Protein AF-A0A7V9HPS5-F1 (afdb_monomer_lite)

pLDDT: mean 79.46, std 16.49, range [26.69, 98.44]

Radius of gyration: 26.38 Å; chains: 1; bounding box: 70×55×68 Å

Structure (mmCIF, N/CA/C/O backbone):
data_AF-A0A7V9HPS5-F1
#
_entry.id   AF-A0A7V9HPS5-F1
#
loop_
_atom_site.group_PDB
_atom_site.id
_atom_site.type_symbol
_atom_site.label_atom_id
_atom_site.label_alt_id
_atom_site.label_comp_id
_atom_site.label_asym_id
_atom_site.label_entity_id
_atom_site.label_seq_id
_atom_site.pdbx_PDB_ins_code
_atom_site.Cartn_x
_atom_site.Cartn_y
_atom_site.Cartn_z
_atom_site.occupancy
_atom_site.B_iso_or_equiv
_atom_site.auth_seq_id
_atom_site.auth_comp_id
_atom_site.auth_asym_id
_atom_site.auth_atom_id
_atom_site.pdbx_PDB_model_num
ATOM 1 N N . GLY A 1 1 ? 29.612 -10.431 -7.885 1.00 33.06 1 GLY A N 1
ATOM 2 C CA . GLY A 1 1 ? 29.019 -10.234 -9.220 1.00 33.06 1 GLY A CA 1
ATOM 3 C C . GLY A 1 1 ? 29.930 -9.356 -10.046 1.00 33.06 1 GLY A C 1
ATOM 4 O O . GLY A 1 1 ? 30.512 -8.432 -9.491 1.00 33.06 1 GLY A O 1
ATOM 5 N N . ILE A 1 2 ? 30.106 -9.676 -11.327 1.00 26.69 2 ILE A N 1
ATOM 6 C CA . ILE A 1 2 ? 30.853 -8.838 -12.274 1.00 26.69 2 ILE A CA 1
ATOM 7 C C . ILE A 1 2 ? 29.942 -7.658 -12.654 1.00 26.69 2 ILE A C 1
ATOM 9 O O . ILE A 1 2 ? 28.850 -7.909 -13.159 1.00 26.69 2 ILE A O 1
ATOM 13 N N . PRO A 1 3 ? 30.341 -6.398 -12.413 1.00 34.75 3 PRO A N 1
ATOM 14 C CA . PRO A 1 3 ? 29.636 -5.244 -12.947 1.00 34.75 3 PRO A CA 1
ATOM 15 C C . PRO A 1 3 ? 29.959 -5.143 -14.442 1.00 34.75 3 PRO A C 1
ATOM 17 O O . PRO A 1 3 ? 31.095 -4.876 -14.830 1.00 34.75 3 PRO A O 1
ATOM 20 N N . GLY A 1 4 ? 28.966 -5.418 -15.280 1.00 32.91 4 GLY A N 1
ATOM 21 C CA . GLY A 1 4 ? 29.040 -5.323 -16.734 1.00 32.91 4 GLY A CA 1
ATOM 22 C C . GLY A 1 4 ? 27.643 -5.109 -17.331 1.00 32.91 4 GLY A C 1
ATOM 23 O O . GLY A 1 4 ? 26.653 -5.339 -16.639 1.00 32.91 4 GLY A O 1
ATOM 24 N N . PRO A 1 5 ? 27.541 -4.683 -18.602 1.00 41.53 5 PRO A N 1
ATOM 25 C CA . PRO A 1 5 ? 26.309 -4.190 -19.236 1.00 41.53 5 PRO A CA 1
ATOM 26 C C . PRO A 1 5 ? 25.151 -5.203 -19.341 1.00 41.53 5 PRO A C 1
ATOM 28 O O . PRO A 1 5 ? 24.065 -4.819 -19.750 1.00 41.53 5 PRO A O 1
ATOM 31 N N . SER A 1 6 ? 25.339 -6.467 -18.940 1.00 48.53 6 SER A N 1
ATOM 32 C CA . SER A 1 6 ? 24.255 -7.455 -18.809 1.00 48.53 6 SER A CA 1
ATOM 33 C C . SER A 1 6 ? 23.519 -7.397 -17.457 1.00 48.53 6 SER A C 1
ATOM 35 O O . SER A 1 6 ? 22.734 -8.293 -17.156 1.00 48.53 6 SER A O 1
ATOM 37 N N . ALA A 1 7 ? 23.826 -6.409 -16.608 1.00 60.56 7 ALA A N 1
ATOM 38 C CA . ALA A 1 7 ? 23.198 -6.196 -15.299 1.00 60.56 7 ALA A CA 1
ATOM 39 C C . ALA A 1 7 ? 22.116 -5.094 -15.310 1.00 60.56 7 ALA A C 1
ATOM 41 O O . ALA A 1 7 ? 21.458 -4.844 -14.301 1.00 60.56 7 ALA A O 1
ATOM 42 N N . GLU A 1 8 ? 21.923 -4.422 -16.444 1.00 77.38 8 GLU A N 1
ATOM 43 C CA . GLU A 1 8 ? 21.005 -3.291 -16.572 1.00 77.38 8 GLU A CA 1
ATOM 44 C C . GLU A 1 8 ? 19.834 -3.674 -17.485 1.00 77.38 8 GLU A C 1
ATOM 46 O O . GLU A 1 8 ? 20.026 -4.315 -18.516 1.00 77.38 8 GLU A O 1
ATOM 51 N N . GLY A 1 9 ? 18.619 -3.282 -17.109 1.00 84.94 9 GLY A N 1
ATOM 52 C CA . GLY A 1 9 ? 17.398 -3.511 -17.879 1.00 84.94 9 GLY A CA 1
ATOM 53 C C . GLY A 1 9 ? 16.732 -2.210 -18.317 1.00 84.94 9 GLY A C 1
ATOM 54 O O . GLY A 1 9 ? 17.235 -1.112 -18.064 1.00 84.94 9 GLY A O 1
ATOM 55 N N . ASN A 1 10 ? 15.576 -2.341 -18.955 1.00 90.12 10 ASN A N 1
ATOM 56 C CA . ASN A 1 10 ? 14.657 -1.250 -19.256 1.00 90.12 10 ASN A CA 1
ATOM 57 C C . ASN A 1 10 ? 13.227 -1.781 -19.421 1.00 90.12 10 ASN A C 1
ATOM 59 O O . ASN A 1 10 ? 12.984 -2.971 -19.217 1.00 90.12 10 ASN A O 1
ATOM 63 N N . ILE A 1 11 ? 12.287 -0.881 -19.709 1.00 92.06 11 ILE A N 1
ATOM 64 C CA . ILE A 1 11 ? 10.905 -1.209 -20.053 1.00 92.06 11 ILE A CA 1
ATOM 65 C C . ILE A 1 11 ? 10.600 -0.587 -21.415 1.00 92.06 11 ILE A C 1
ATOM 67 O O . ILE A 1 11 ? 10.824 0.607 -21.615 1.00 92.06 11 ILE A O 1
ATOM 71 N N . ASP A 1 12 ? 10.081 -1.389 -22.337 1.00 91.62 12 ASP A N 1
ATOM 72 C CA . ASP A 1 12 ? 9.645 -0.915 -23.649 1.00 91.62 12 ASP A CA 1
ATOM 73 C C . ASP A 1 12 ? 8.355 -0.061 -23.557 1.00 91.62 12 ASP A C 1
ATOM 75 O O . ASP A 1 12 ? 7.596 -0.136 -22.581 1.00 91.62 12 ASP A O 1
ATOM 79 N N . ASP A 1 13 ? 8.089 0.798 -24.548 1.00 93.31 13 ASP A N 1
ATOM 80 C CA . ASP A 1 13 ? 6.902 1.671 -24.532 1.00 93.31 13 ASP A CA 1
ATOM 81 C C . ASP A 1 13 ? 5.565 0.901 -24.444 1.00 93.31 13 ASP A C 1
ATOM 83 O O . ASP A 1 13 ? 4.696 1.294 -23.651 1.00 93.31 13 ASP A O 1
ATOM 87 N N . PRO A 1 14 ? 5.353 -0.208 -25.183 1.00 92.44 14 PRO A N 1
ATOM 88 C CA . PRO A 1 14 ? 4.159 -1.035 -25.021 1.00 92.44 14 PRO A CA 1
ATOM 89 C C . PRO A 1 14 ? 3.928 -1.544 -23.586 1.00 92.44 14 PRO A C 1
ATOM 91 O O . PRO A 1 14 ? 2.801 -1.462 -23.085 1.00 92.44 14 PRO A O 1
ATOM 94 N N . GLN A 1 15 ? 4.961 -2.051 -22.913 1.00 92.94 15 GLN A N 1
ATOM 95 C CA . GLN A 1 15 ? 4.921 -2.523 -21.529 1.00 92.94 15 GLN A CA 1
ATOM 96 C C . GLN A 1 15 ? 4.644 -1.373 -20.565 1.00 92.94 15 GLN A C 1
ATOM 98 O O . GLN A 1 15 ? 3.813 -1.520 -19.664 1.00 92.94 15 GLN A O 1
ATOM 103 N N . PHE A 1 16 ? 5.278 -0.216 -20.771 1.00 95.75 16 PHE A N 1
ATOM 104 C CA . PHE A 1 16 ? 5.054 0.972 -19.951 1.00 95.75 16 PHE A CA 1
ATOM 105 C C . PHE A 1 16 ? 3.594 1.438 -20.021 1.00 95.75 16 PHE A C 1
ATOM 107 O O . PHE A 1 16 ? 2.946 1.640 -18.990 1.00 95.75 16 PHE A O 1
ATOM 114 N N . ARG A 1 17 ? 3.026 1.538 -21.231 1.00 96.00 17 ARG A N 1
ATOM 115 C CA . ARG A 1 17 ? 1.613 1.912 -21.425 1.00 96.00 17 ARG A CA 1
ATOM 116 C C . ARG A 1 17 ? 0.656 0.871 -20.864 1.00 96.00 17 ARG A C 1
ATOM 118 O O . ARG A 1 17 ? -0.378 1.224 -20.293 1.00 96.00 17 ARG A O 1
ATOM 125 N N . TRP A 1 18 ? 0.982 -0.409 -21.025 1.00 96.38 18 TRP A N 1
ATOM 126 C CA . TRP A 1 18 ? 0.200 -1.486 -20.430 1.00 96.38 18 TRP A CA 1
ATOM 127 C C . TRP A 1 18 ? 0.182 -1.368 -18.902 1.00 96.38 18 TRP A C 1
ATOM 129 O O . TRP A 1 18 ? -0.898 -1.414 -18.307 1.00 96.38 18 TRP A O 1
ATOM 139 N N . LEU A 1 19 ? 1.344 -1.139 -18.281 1.00 97.31 19 LEU A N 1
ATOM 140 C CA . LEU A 1 19 ? 1.469 -0.943 -16.840 1.00 97.31 19 LEU A CA 1
ATOM 141 C C . LEU A 1 19 ? 0.649 0.264 -16.373 1.00 97.31 19 LEU A C 1
ATOM 143 O O . LEU A 1 19 ? -0.126 0.136 -15.428 1.00 97.31 19 LEU A O 1
ATOM 147 N N . GLU A 1 20 ? 0.746 1.409 -17.053 1.00 98.19 20 GLU A N 1
ATOM 148 C CA . GLU A 1 20 ? -0.078 2.584 -16.744 1.00 98.19 20 GLU A CA 1
ATOM 149 C C . GLU A 1 20 ? -1.582 2.261 -16.805 1.00 98.19 20 GLU A C 1
ATOM 151 O O . GLU A 1 20 ? -2.346 2.649 -15.916 1.00 98.19 20 GLU A O 1
ATOM 156 N N . GLY A 1 21 ? -2.011 1.490 -17.808 1.00 98.12 21 GLY A N 1
ATOM 157 C CA . GLY A 1 21 ? -3.385 1.005 -17.922 1.00 98.12 21 GLY A CA 1
ATOM 158 C C . GLY A 1 21 ? -3.822 0.137 -16.736 1.00 98.12 21 GLY A C 1
ATOM 159 O O . GLY A 1 21 ? -4.918 0.340 -16.205 1.00 98.12 21 GLY A O 1
ATOM 160 N N . GLN A 1 22 ? -2.968 -0.790 -16.286 1.00 98.00 22 GLN A N 1
ATOM 161 C CA . GLN A 1 22 ? -3.237 -1.633 -15.112 1.00 98.00 22 GLN A CA 1
ATOM 162 C C . GLN A 1 22 ? -3.326 -0.809 -13.827 1.00 98.00 22 GLN A C 1
ATOM 164 O O . GLN A 1 22 ? -4.255 -0.993 -13.040 1.00 98.00 22 GLN A O 1
ATOM 169 N N . LEU A 1 23 ? -2.405 0.139 -13.634 1.00 97.12 23 LEU A N 1
ATOM 170 C CA . LEU A 1 23 ? -2.403 1.029 -12.475 1.00 97.12 23 LEU A CA 1
ATOM 171 C C . LEU A 1 23 ? -3.694 1.842 -12.415 1.00 97.12 23 LEU A C 1
ATOM 173 O O . LEU A 1 23 ? -4.375 1.836 -11.393 1.00 97.12 23 LEU A O 1
ATOM 177 N N . LYS A 1 24 ? -4.097 2.448 -13.536 1.00 95.56 24 LYS A N 1
ATOM 178 C CA . LYS A 1 24 ? -5.352 3.200 -13.637 1.00 95.56 24 LYS A CA 1
ATOM 179 C C . LYS A 1 24 ? -6.575 2.345 -13.298 1.00 95.56 24 LYS A C 1
ATOM 181 O O . LYS A 1 24 ? -7.459 2.811 -12.575 1.00 95.56 24 LYS A O 1
ATOM 186 N N . ALA A 1 25 ? -6.636 1.112 -13.803 1.00 92.69 25 ALA A N 1
ATOM 187 C CA . ALA A 1 25 ? -7.730 0.188 -13.514 1.00 92.69 25 ALA A CA 1
ATOM 188 C C . ALA A 1 25 ? -7.777 -0.190 -12.023 1.00 92.69 25 ALA A C 1
ATOM 190 O O . ALA A 1 25 ? -8.834 -0.080 -11.400 1.00 92.69 25 ALA A O 1
ATOM 191 N N . ALA A 1 26 ? -6.632 -0.543 -11.433 1.00 92.56 26 ALA A N 1
ATOM 192 C CA . ALA A 1 26 ? -6.521 -0.878 -10.016 1.00 92.56 26 ALA A CA 1
ATOM 193 C C . ALA A 1 26 ? -6.898 0.310 -9.113 1.00 92.56 26 ALA A C 1
ATOM 195 O O . ALA A 1 26 ? -7.635 0.150 -8.139 1.00 92.56 26 ALA A O 1
ATOM 196 N N . THR A 1 27 ? -6.463 1.527 -9.453 1.00 87.06 27 THR A N 1
ATOM 197 C CA . THR A 1 27 ? -6.845 2.742 -8.717 1.00 87.06 27 THR A CA 1
ATOM 198 C C . THR A 1 27 ? -8.351 2.978 -8.780 1.00 87.06 27 THR A C 1
ATOM 200 O O . THR A 1 27 ? -8.967 3.237 -7.746 1.00 87.06 27 THR A O 1
ATOM 203 N N . ALA A 1 28 ? -8.965 2.841 -9.960 1.00 82.19 28 ALA A N 1
ATOM 204 C CA . ALA A 1 28 ? -10.413 2.981 -10.124 1.00 82.19 28 ALA A CA 1
ATOM 205 C C . ALA A 1 28 ? -11.200 1.914 -9.341 1.00 82.19 28 ALA A C 1
ATOM 207 O O . ALA A 1 28 ? -12.278 2.200 -8.820 1.00 82.19 28 ALA A O 1
ATOM 208 N N . ALA A 1 29 ? -10.647 0.706 -9.213 1.00 81.50 29 ALA A N 1
ATOM 209 C CA . ALA A 1 29 ? -11.217 -0.379 -8.419 1.00 81.50 29 ALA A CA 1
ATOM 210 C C . ALA A 1 29 ? -10.976 -0.233 -6.901 1.00 81.50 29 ALA A C 1
ATOM 212 O O . ALA A 1 29 ? -11.543 -0.990 -6.111 1.00 81.50 29 ALA A O 1
ATOM 213 N N . GLY A 1 30 ? -10.167 0.742 -6.464 1.00 82.06 30 GLY A N 1
ATOM 214 C CA . GLY A 1 30 ? -9.779 0.887 -5.059 1.00 82.06 30 GLY A CA 1
ATOM 215 C C . GLY A 1 30 ? -8.900 -0.269 -4.573 1.00 82.06 30 GLY A C 1
ATOM 216 O O . GLY A 1 30 ? -9.014 -0.697 -3.421 1.00 82.06 30 GLY A O 1
ATOM 217 N N . GLU A 1 31 ? -8.052 -0.793 -5.454 1.00 87.56 31 GLU A N 1
ATOM 218 C CA . GLU A 1 31 ? -7.144 -1.901 -5.184 1.00 87.56 31 GLU A CA 1
ATOM 219 C C . GLU A 1 31 ? -5.747 -1.420 -4.809 1.00 87.56 31 GLU A C 1
ATOM 221 O O . GLU A 1 31 ? -5.268 -0.367 -5.232 1.00 87.56 31 GLU A O 1
ATOM 226 N N . ARG A 1 32 ? -5.084 -2.238 -3.999 1.00 89.19 32 ARG A N 1
ATOM 227 C CA . ARG A 1 32 ? -3.708 -2.046 -3.556 1.00 89.19 32 ARG A CA 1
ATOM 228 C C . ARG A 1 32 ? -2.777 -2.754 -4.521 1.00 89.19 32 ARG A C 1
ATOM 230 O O . ARG A 1 32 ? -2.999 -3.927 -4.804 1.00 89.19 32 ARG A O 1
ATOM 237 N N . VAL A 1 33 ? -1.735 -2.070 -4.974 1.00 93.56 33 VAL A N 1
ATOM 238 C CA . VAL A 1 33 ? -0.828 -2.607 -5.990 1.00 93.56 33 VAL A CA 1
ATOM 239 C C . VAL A 1 33 ? 0.527 -2.934 -5.376 1.00 93.56 33 VAL A C 1
ATOM 241 O O . VAL A 1 33 ? 1.129 -2.115 -4.677 1.00 93.56 33 VAL A O 1
ATOM 244 N N . ILE A 1 34 ? 1.000 -4.145 -5.668 1.00 92.81 34 ILE A N 1
ATOM 245 C CA . ILE A 1 34 ? 2.376 -4.587 -5.449 1.00 92.81 34 ILE A CA 1
ATOM 246 C C . ILE A 1 34 ? 2.921 -5.037 -6.801 1.00 92.81 34 ILE A C 1
ATOM 248 O O . ILE A 1 34 ? 2.304 -5.871 -7.464 1.00 92.81 34 ILE A O 1
ATOM 252 N N . LEU A 1 35 ? 4.060 -4.479 -7.203 1.00 94.94 35 LEU A N 1
ATOM 253 C CA . LEU A 1 35 ? 4.746 -4.855 -8.435 1.00 94.94 35 LEU A CA 1
ATOM 254 C C . LEU A 1 35 ? 5.795 -5.927 -8.143 1.00 94.94 35 LEU A C 1
ATOM 256 O O . LEU A 1 35 ? 6.427 -5.902 -7.088 1.00 94.94 35 LEU A O 1
ATOM 260 N N . PHE A 1 36 ? 5.998 -6.833 -9.096 1.00 93.12 36 PHE A N 1
ATOM 261 C CA . PHE A 1 36 ? 7.058 -7.836 -9.064 1.00 93.12 36 PHE A CA 1
ATOM 262 C C . PHE A 1 36 ? 7.865 -7.767 -10.357 1.00 93.12 36 PHE A C 1
ATOM 264 O O . PHE A 1 36 ? 7.287 -7.689 -11.440 1.00 93.12 36 PHE A O 1
ATOM 271 N N . SER A 1 37 ? 9.188 -7.826 -10.251 1.00 92.44 37 SER A N 1
ATOM 272 C CA . SER A 1 37 ? 10.085 -7.884 -11.408 1.00 92.44 37 SER A CA 1
ATOM 273 C C . SER A 1 37 ? 11.391 -8.601 -11.068 1.00 92.44 37 SER A C 1
ATOM 275 O O . SER A 1 37 ? 11.713 -8.837 -9.903 1.00 92.44 37 SER A O 1
ATOM 277 N N . HIS A 1 38 ? 12.179 -8.918 -12.097 1.00 90.56 38 HIS A N 1
ATOM 278 C CA . HIS A 1 38 ? 13.561 -9.341 -11.892 1.00 90.56 38 HIS A CA 1
ATOM 279 C C . HIS A 1 38 ? 14.449 -8.145 -11.511 1.00 90.56 38 HIS A C 1
ATOM 281 O O . HIS A 1 38 ? 15.021 -8.134 -10.425 1.00 90.56 38 HIS A O 1
ATOM 287 N N . HIS A 1 39 ? 14.508 -7.119 -12.367 1.00 90.75 39 HIS A N 1
ATOM 288 C CA . HIS A 1 39 ? 15.295 -5.901 -12.149 1.00 90.75 39 HIS A CA 1
ATOM 289 C C . HIS A 1 39 ? 14.590 -4.916 -11.219 1.00 90.75 39 HIS A C 1
ATOM 291 O O . HIS A 1 39 ? 13.401 -4.641 -11.382 1.00 90.75 39 HIS A O 1
ATOM 297 N N . ALA A 1 40 ? 15.334 -4.325 -10.288 1.00 89.75 40 ALA A N 1
ATOM 298 C CA . ALA A 1 40 ? 14.855 -3.199 -9.494 1.00 89.75 40 ALA A CA 1
ATOM 299 C C . ALA A 1 40 ? 14.923 -1.894 -10.303 1.00 89.75 40 ALA A C 1
ATOM 301 O O . ALA A 1 40 ? 15.721 -1.787 -11.235 1.00 89.75 40 ALA A O 1
ATOM 302 N N . ILE A 1 41 ? 14.159 -0.872 -9.897 1.00 90.69 41 ILE A N 1
ATOM 303 C CA . ILE A 1 41 ? 14.152 0.455 -10.545 1.00 90.69 41 ILE A CA 1
ATOM 304 C C . ILE A 1 41 ? 15.570 1.003 -10.748 1.00 90.69 41 ILE A C 1
ATOM 306 O O . ILE A 1 41 ? 15.867 1.554 -11.802 1.00 90.69 41 ILE A O 1
ATOM 310 N N . GLN A 1 42 ? 16.457 0.844 -9.760 1.00 87.62 42 GLN A N 1
ATOM 311 C CA . GLN A 1 42 ? 17.826 1.367 -9.825 1.00 87.62 42 GLN A CA 1
ATOM 312 C C . GLN A 1 42 ? 18.686 0.696 -10.906 1.00 87.62 42 GLN A C 1
ATOM 314 O O . GLN A 1 42 ? 19.676 1.287 -11.312 1.00 87.62 42 GLN A O 1
ATOM 319 N N . SER A 1 43 ? 18.323 -0.516 -11.338 1.00 88.31 43 SER A N 1
ATOM 320 C CA . SER A 1 43 ? 19.004 -1.260 -12.412 1.00 88.31 43 SER A CA 1
ATOM 321 C C . SER A 1 43 ? 18.325 -1.101 -13.775 1.00 88.31 43 SER A C 1
ATOM 323 O O . SER A 1 43 ? 18.688 -1.776 -14.729 1.00 88.31 43 SER A O 1
ATOM 325 N N . LEU A 1 44 ? 17.289 -0.262 -13.883 1.00 91.50 44 LEU A N 1
ATOM 326 C CA . LEU A 1 44 ? 16.638 0.025 -15.161 1.00 91.50 44 LEU A CA 1
ATOM 327 C C . LEU A 1 44 ? 17.313 1.230 -15.826 1.00 91.50 44 LEU A C 1
ATOM 329 O O . LEU A 1 44 ? 16.729 2.314 -15.878 1.00 91.50 44 LEU A O 1
ATOM 333 N N . THR A 1 45 ? 18.569 1.072 -16.248 1.00 91.38 45 THR A N 1
ATOM 334 C CA . THR A 1 45 ? 19.378 2.175 -16.800 1.00 91.38 45 THR A CA 1
ATOM 335 C C . THR A 1 45 ? 19.794 1.988 -18.258 1.00 91.38 45 THR A C 1
ATOM 337 O O . THR A 1 45 ? 20.402 2.896 -18.821 1.00 91.38 45 THR A O 1
ATOM 340 N N . SER A 1 46 ? 19.451 0.861 -18.894 1.00 89.56 46 SER A N 1
ATOM 341 C CA . SER A 1 46 ? 19.846 0.574 -20.279 1.00 89.56 46 SER A CA 1
ATOM 342 C C . SER A 1 46 ? 18.992 1.367 -21.280 1.00 89.56 46 SER A C 1
ATOM 344 O O . SER A 1 46 ? 17.815 1.059 -21.438 1.00 89.56 46 SER A O 1
ATOM 346 N N . PRO A 1 47 ? 19.533 2.349 -22.026 1.00 87.81 47 PRO A N 1
ATOM 347 C CA . PRO A 1 47 ? 18.749 3.125 -22.991 1.00 87.81 47 PRO A CA 1
ATOM 348 C C . PRO A 1 47 ? 18.633 2.430 -24.358 1.00 87.81 47 PRO A C 1
ATOM 350 O O . PRO A 1 47 ? 18.214 3.053 -25.331 1.00 87.81 47 PRO A O 1
ATOM 353 N N . VAL A 1 48 ? 19.089 1.179 -24.461 1.00 85.00 48 VAL A N 1
ATOM 354 C CA . VAL A 1 48 ? 19.177 0.449 -25.725 1.00 85.00 48 VAL A CA 1
ATOM 355 C C . VAL A 1 48 ? 17.882 -0.332 -25.925 1.00 85.00 48 VAL A C 1
ATOM 357 O O . VAL A 1 48 ? 17.599 -1.216 -25.111 1.00 85.00 48 VAL A O 1
ATOM 360 N N . PRO A 1 49 ? 17.088 -0.020 -26.960 1.00 84.62 49 PRO A N 1
ATOM 361 C CA . PRO A 1 49 ? 15.942 -0.844 -27.286 1.00 84.62 49 PRO A CA 1
ATOM 362 C C . PRO A 1 49 ? 16.400 -2.178 -27.886 1.00 84.62 49 PRO A C 1
ATOM 364 O O . PRO A 1 49 ? 17.503 -2.284 -28.434 1.00 84.62 49 PRO A O 1
ATOM 367 N N . ASP A 1 50 ? 15.552 -3.191 -27.794 1.00 75.81 50 ASP A N 1
ATOM 368 C CA . ASP A 1 50 ? 15.817 -4.515 -28.350 1.00 75.81 50 ASP A CA 1
ATOM 369 C C . ASP A 1 50 ? 15.956 -4.513 -29.876 1.00 75.81 50 ASP A C 1
ATOM 371 O O . ASP A 1 50 ? 16.742 -5.306 -30.379 1.00 75.81 50 ASP A O 1
ATOM 375 N N . GLU A 1 51 ? 15.371 -3.561 -30.615 1.00 79.94 51 GLU A N 1
ATOM 376 C CA . GLU A 1 51 ? 15.572 -3.475 -32.076 1.00 79.94 51 GLU A CA 1
ATOM 377 C C . GLU A 1 51 ? 17.025 -3.181 -32.494 1.00 79.94 51 GLU A C 1
ATOM 379 O O . GLU A 1 51 ? 17.385 -3.301 -33.668 1.00 79.94 51 GLU A O 1
ATOM 384 N N . ALA A 1 52 ? 17.889 -2.777 -31.556 1.00 77.88 52 ALA A N 1
ATOM 385 C CA . ALA A 1 52 ? 19.329 -2.682 -31.794 1.00 77.88 52 ALA A CA 1
ATOM 386 C C . ALA A 1 52 ? 20.020 -4.063 -31.831 1.00 77.88 52 ALA A C 1
ATOM 388 O O . ALA A 1 52 ? 21.208 -4.150 -32.165 1.00 77.88 52 ALA A O 1
ATOM 389 N N . ALA A 1 53 ? 19.310 -5.135 -31.473 1.00 74.88 53 ALA A N 1
ATOM 390 C CA . ALA A 1 53 ? 19.808 -6.496 -31.504 1.00 74.88 53 ALA A CA 1
ATOM 391 C C . ALA A 1 53 ? 19.991 -7.019 -32.943 1.00 74.88 53 ALA A C 1
ATOM 393 O O . ALA A 1 53 ? 19.252 -6.651 -33.858 1.00 74.88 53 ALA A O 1
ATOM 394 N N . PRO A 1 54 ? 20.961 -7.923 -33.178 1.00 70.50 54 PRO A N 1
ATOM 395 C CA . PRO A 1 54 ? 21.117 -8.567 -34.478 1.00 70.50 54 PRO A CA 1
ATOM 396 C C . PRO A 1 54 ? 19.882 -9.406 -34.865 1.00 70.50 54 PRO A C 1
ATOM 398 O O . PRO A 1 54 ? 19.244 -9.974 -33.978 1.00 70.50 54 PRO A O 1
ATOM 401 N N . PRO A 1 55 ? 19.591 -9.590 -36.169 1.00 69.06 55 PRO A N 1
ATOM 402 C CA . PRO A 1 55 ? 18.463 -10.403 -36.631 1.00 69.06 55 PRO A CA 1
ATOM 403 C C . PRO A 1 55 ? 18.488 -11.844 -36.102 1.00 69.06 55 PRO A C 1
ATOM 405 O O . PRO A 1 55 ? 19.552 -12.464 -36.016 1.00 69.06 55 PRO A O 1
ATOM 408 N N . CYS A 1 56 ? 17.308 -12.420 -35.855 1.00 73.44 56 CYS A N 1
ATOM 409 C CA . CYS A 1 56 ? 17.117 -13.793 -35.357 1.00 73.44 56 CYS A CA 1
ATOM 410 C C . CYS A 1 56 ? 17.475 -14.925 -36.339 1.00 73.44 56 CYS A C 1
ATOM 412 O O . CYS A 1 56 ? 16.925 -16.020 -36.257 1.00 73.44 56 CYS A O 1
ATOM 414 N N . THR A 1 57 ? 18.363 -14.689 -37.303 1.00 69.00 57 THR A N 1
ATOM 415 C CA . THR A 1 57 ? 18.531 -15.569 -38.471 1.00 69.00 57 THR A CA 1
ATOM 416 C C . THR A 1 57 ? 19.957 -16.066 -38.695 1.00 69.00 57 THR A C 1
ATOM 418 O O . THR A 1 57 ? 20.218 -16.688 -39.722 1.00 69.00 57 THR A O 1
ATOM 421 N N . VAL A 1 58 ? 20.891 -15.797 -37.780 1.00 65.88 58 VAL A N 1
ATOM 422 C CA . VAL A 1 58 ? 22.279 -16.278 -37.878 1.00 65.88 58 VAL A CA 1
ATOM 423 C C . VAL A 1 58 ? 22.645 -17.141 -36.671 1.00 65.88 58 VAL A C 1
ATOM 425 O O . VAL A 1 58 ? 22.395 -16.702 -35.544 1.00 65.88 58 VAL A O 1
ATOM 428 N N . PRO A 1 59 ? 23.261 -18.324 -36.891 1.00 68.31 59 PRO A N 1
ATOM 429 C CA . PRO A 1 59 ? 23.921 -19.060 -35.829 1.00 68.31 59 PRO A CA 1
ATOM 430 C C . PRO A 1 59 ? 24.962 -18.168 -35.165 1.00 68.31 59 PRO A C 1
ATOM 432 O O . PRO A 1 59 ? 25.740 -17.501 -35.856 1.00 68.31 59 PRO A O 1
ATOM 435 N N . ASP A 1 60 ? 24.952 -18.109 -33.840 1.00 68.19 60 ASP A N 1
ATOM 436 C CA . ASP A 1 60 ? 25.882 -17.242 -33.133 1.00 68.19 60 ASP A CA 1
ATOM 437 C C . ASP A 1 60 ? 27.295 -17.855 -33.084 1.00 68.19 60 ASP A C 1
ATOM 439 O O . ASP A 1 60 ? 27.519 -19.025 -33.407 1.00 68.19 60 ASP A O 1
ATOM 443 N N . ALA A 1 61 ? 28.287 -17.058 -32.676 1.00 70.25 61 ALA A N 1
ATOM 444 C CA . ALA A 1 61 ? 29.672 -17.524 -32.554 1.00 70.25 61 ALA A CA 1
ATOM 445 C C . ALA A 1 61 ? 29.854 -18.650 -31.509 1.00 70.25 61 ALA A C 1
ATOM 447 O O . ALA A 1 61 ? 30.925 -19.256 -31.451 1.00 70.25 61 ALA A O 1
ATOM 448 N N . HIS A 1 62 ? 28.825 -18.932 -30.703 1.00 70.25 62 HIS A N 1
ATOM 449 C CA . HIS A 1 62 ? 28.791 -19.977 -29.683 1.00 70.25 62 HIS A CA 1
ATOM 450 C C . HIS A 1 62 ? 28.065 -21.247 -30.162 1.00 70.25 62 HIS A C 1
ATOM 452 O O . HIS A 1 62 ? 27.954 -22.207 -29.399 1.00 70.25 62 HIS A O 1
ATOM 458 N N . GLY A 1 63 ? 27.632 -21.296 -31.429 1.00 66.38 63 GLY A N 1
ATOM 459 C CA . GLY A 1 63 ? 27.021 -22.474 -32.043 1.00 66.38 63 GLY A CA 1
ATOM 460 C C . GLY A 1 63 ? 25.547 -22.671 -31.693 1.00 66.38 63 GLY A C 1
ATOM 461 O O . GLY A 1 63 ? 25.038 -23.781 -31.842 1.00 66.38 63 GLY A O 1
ATOM 462 N N . HIS A 1 64 ? 24.855 -21.632 -31.222 1.00 70.06 64 HIS A N 1
ATOM 463 C CA . HIS A 1 64 ? 23.402 -21.653 -31.090 1.00 70.06 64 HIS A CA 1
ATOM 464 C C . HIS A 1 64 ? 22.752 -21.448 -32.463 1.00 70.06 64 HIS A C 1
ATOM 466 O O . HIS A 1 64 ? 23.117 -20.515 -33.172 1.00 70.06 64 HIS A O 1
ATOM 472 N N . ASP A 1 65 ? 21.774 -22.287 -32.825 1.00 65.81 65 ASP A N 1
ATOM 473 C CA . ASP A 1 65 ? 21.084 -22.247 -34.132 1.00 65.81 65 ASP A CA 1
ATOM 474 C C . ASP A 1 65 ? 20.347 -20.919 -34.399 1.00 65.81 65 ASP A C 1
ATOM 476 O O . ASP A 1 65 ? 20.143 -20.531 -35.549 1.00 65.81 65 ASP A O 1
ATOM 480 N N . VAL A 1 66 ? 19.962 -20.214 -33.333 1.00 70.00 66 VAL A N 1
ATOM 481 C CA . VAL A 1 66 ? 19.362 -18.876 -33.355 1.00 70.00 66 VAL A CA 1
ATOM 482 C C . VAL A 1 66 ? 20.088 -18.034 -32.317 1.00 70.00 66 VAL A C 1
ATOM 484 O O . VAL A 1 66 ? 20.277 -18.499 -31.193 1.00 70.00 66 VAL A O 1
ATOM 487 N N . ASN A 1 67 ? 20.472 -16.806 -32.677 1.00 69.25 67 ASN A N 1
ATOM 488 C CA . ASN A 1 67 ? 21.058 -15.850 -31.740 1.00 69.25 67 ASN A CA 1
ATOM 489 C C . ASN A 1 67 ? 20.098 -15.620 -30.550 1.00 69.25 67 ASN A C 1
ATOM 491 O O . ASN A 1 67 ? 19.053 -15.003 -30.742 1.00 69.25 67 ASN A O 1
ATOM 495 N N . PRO A 1 68 ? 20.426 -16.071 -29.326 1.00 63.00 68 PRO A N 1
ATOM 496 C CA . PRO A 1 68 ? 19.510 -15.998 -28.187 1.00 63.00 68 PRO A CA 1
ATOM 497 C C . PRO A 1 68 ? 19.259 -14.566 -27.682 1.00 63.00 68 PRO A C 1
ATOM 499 O O . PRO A 1 68 ? 18.389 -14.374 -26.839 1.00 63.00 68 PRO A O 1
ATOM 502 N N . GLY A 1 69 ? 20.002 -13.571 -28.181 1.00 67.38 69 GLY A N 1
ATOM 503 C CA . GLY A 1 69 ? 19.798 -12.149 -27.887 1.00 67.38 69 GLY A CA 1
ATOM 504 C C . GLY A 1 69 ? 19.234 -11.340 -29.054 1.00 67.38 69 GLY A C 1
ATOM 505 O O . GLY A 1 69 ? 19.444 -10.135 -29.078 1.00 67.38 69 GLY A O 1
ATOM 506 N N . CYS A 1 70 ? 18.626 -11.984 -30.052 1.00 74.88 70 CYS A N 1
ATOM 507 C CA . CYS A 1 70 ? 17.980 -11.307 -31.174 1.00 74.88 70 CYS A CA 1
ATOM 508 C C . CYS A 1 70 ? 16.570 -10.809 -30.818 1.00 74.88 70 CYS A C 1
ATOM 510 O O . CYS A 1 70 ? 15.910 -11.374 -29.946 1.00 74.88 70 CYS A O 1
ATOM 512 N N . ASP A 1 71 ? 16.094 -9.798 -31.539 1.00 75.50 71 ASP A N 1
ATOM 513 C CA . ASP A 1 71 ? 14.731 -9.291 -31.394 1.00 75.50 71 ASP A CA 1
ATOM 514 C C . ASP A 1 71 ? 13.747 -10.052 -32.301 1.00 75.50 71 ASP A C 1
ATOM 516 O O . ASP A 1 71 ? 13.879 -10.074 -33.530 1.00 75.50 71 ASP A O 1
ATOM 520 N N . ILE A 1 72 ? 12.777 -10.721 -31.672 1.00 74.06 72 ILE A N 1
ATOM 521 C CA . ILE A 1 72 ? 11.683 -11.450 -32.330 1.00 74.06 72 ILE A CA 1
ATOM 522 C C . ILE A 1 72 ? 10.340 -10.709 -32.203 1.00 74.06 72 ILE A C 1
ATOM 524 O O . ILE A 1 72 ? 9.345 -11.146 -32.791 1.00 74.06 72 ILE A O 1
ATOM 528 N N . ASP A 1 73 ? 10.281 -9.621 -31.431 1.00 74.06 73 ASP A N 1
ATOM 529 C CA . ASP A 1 73 ? 9.067 -8.845 -31.211 1.00 74.06 73 ASP A CA 1
ATOM 530 C C . ASP A 1 73 ? 8.905 -7.796 -32.324 1.00 74.06 73 ASP A C 1
ATOM 532 O O . ASP A 1 73 ? 9.736 -6.916 -32.492 1.00 74.06 73 ASP A O 1
ATOM 536 N N . PRO A 1 74 ? 7.829 -7.839 -33.128 1.00 74.75 74 PRO A N 1
ATOM 537 C CA . PRO A 1 74 ? 7.640 -6.872 -34.209 1.00 74.75 74 PRO A CA 1
ATOM 538 C C . PRO A 1 74 ? 7.178 -5.484 -33.727 1.00 74.75 74 PRO A C 1
ATOM 540 O O . PRO A 1 74 ? 6.891 -4.615 -34.559 1.00 74.75 74 PRO A O 1
ATOM 543 N N . ARG A 1 75 ? 6.970 -5.285 -32.419 1.00 81.88 75 ARG A N 1
ATOM 544 C CA . ARG A 1 75 ? 6.490 -4.020 -31.846 1.00 81.88 75 ARG A CA 1
ATOM 545 C C . ARG A 1 75 ? 7.651 -3.051 -31.643 1.00 81.88 75 ARG A C 1
ATOM 547 O O . ARG A 1 75 ? 8.729 -3.457 -31.267 1.00 81.88 75 ARG A O 1
ATOM 554 N N . SER A 1 76 ? 7.373 -1.757 -31.820 1.00 86.56 76 SER A N 1
ATOM 555 C CA . SER A 1 76 ? 8.331 -0.698 -31.489 1.00 86.56 76 SER A CA 1
ATOM 556 C C . SER A 1 76 ? 8.473 -0.559 -29.973 1.00 86.56 76 SER A C 1
ATOM 558 O O . SER A 1 76 ? 7.525 -0.125 -29.313 1.00 86.56 76 SER A O 1
ATOM 560 N N . SER A 1 77 ? 9.662 -0.824 -29.456 1.00 85.06 77 SER A N 1
ATOM 561 C CA . SER A 1 77 ? 10.073 -0.663 -28.068 1.00 85.06 77 SER A CA 1
ATOM 562 C C . SER A 1 77 ? 10.342 0.784 -27.681 1.00 85.06 77 SER A C 1
ATOM 564 O O . SER A 1 77 ? 10.316 1.136 -26.503 1.00 85.06 77 SER A O 1
ATOM 566 N N . SER A 1 78 ? 10.559 1.652 -28.671 1.00 88.00 78 SER A N 1
ATOM 567 C CA . SER A 1 78 ? 10.815 3.075 -28.453 1.00 88.00 78 SER A CA 1
ATOM 568 C C . SER A 1 78 ? 9.541 3.901 -28.173 1.00 88.00 78 SER A C 1
ATOM 570 O O . SER A 1 78 ? 8.536 3.724 -28.868 1.00 88.00 78 SER A O 1
ATOM 572 N N . PRO A 1 79 ? 9.600 4.896 -27.260 1.00 92.00 79 PRO A N 1
ATOM 573 C CA . PRO A 1 79 ? 10.744 5.220 -26.405 1.00 92.00 79 PRO A CA 1
ATOM 574 C C . PRO A 1 79 ? 10.983 4.169 -25.313 1.00 92.00 79 PRO A C 1
ATOM 576 O O . PRO A 1 79 ? 10.049 3.662 -24.706 1.00 92.00 79 PRO A O 1
ATOM 579 N N . VAL A 1 80 ? 12.256 3.903 -25.030 1.00 92.75 80 VAL A N 1
ATOM 580 C CA . VAL A 1 80 ? 12.655 3.082 -23.885 1.00 92.75 80 VAL A CA 1
ATOM 581 C C . VAL A 1 80 ? 12.428 3.873 -22.597 1.00 92.75 80 VAL A C 1
ATOM 583 O O . VAL A 1 80 ? 12.846 5.028 -22.503 1.00 92.75 80 VAL A O 1
ATOM 586 N N . HIS A 1 81 ? 11.808 3.244 -21.601 1.00 94.88 81 HIS A N 1
ATOM 587 C CA . HIS A 1 81 ? 11.544 3.827 -20.287 1.00 94.88 81 HIS A CA 1
ATOM 588 C C . HIS A 1 81 ? 12.519 3.282 -19.247 1.00 94.88 81 HIS A C 1
ATOM 590 O O . HIS A 1 81 ? 12.704 2.068 -19.098 1.00 94.88 81 HIS A O 1
ATOM 596 N N . LEU A 1 82 ? 13.139 4.195 -18.503 1.00 95.44 82 LEU A N 1
ATOM 597 C CA . LEU A 1 82 ? 14.133 3.889 -17.477 1.00 95.44 82 LEU A CA 1
ATOM 598 C C . LEU A 1 82 ? 13.532 3.995 -16.074 1.00 95.44 82 LEU A C 1
ATOM 600 O O . LEU A 1 82 ? 12.397 4.428 -15.869 1.00 95.44 82 LEU A O 1
ATOM 604 N N . GLY A 1 83 ? 14.319 3.642 -15.058 1.00 93.69 83 GLY A N 1
ATOM 605 C CA . GLY A 1 83 ? 13.878 3.671 -13.664 1.00 93.69 83 GLY A CA 1
ATOM 606 C C . GLY A 1 83 ? 13.307 5.025 -13.212 1.00 93.69 83 GLY A C 1
ATOM 607 O O . GLY A 1 83 ? 12.386 5.065 -12.390 1.00 93.69 83 GLY A O 1
ATOM 608 N N . ALA A 1 84 ? 13.804 6.134 -13.766 1.00 94.44 84 ALA A N 1
ATOM 609 C CA . ALA A 1 84 ? 13.277 7.469 -13.489 1.00 94.44 84 ALA A CA 1
ATOM 610 C C . ALA A 1 84 ? 11.832 7.636 -13.995 1.00 94.44 84 ALA A C 1
ATOM 612 O O . ALA A 1 84 ? 10.973 8.071 -13.228 1.00 94.44 84 ALA A O 1
ATOM 613 N N . ASP A 1 85 ? 11.545 7.208 -15.227 1.00 96.50 85 ASP A N 1
ATOM 614 C CA . ASP A 1 85 ? 10.211 7.297 -15.833 1.00 96.50 85 ASP A CA 1
ATOM 615 C C . ASP A 1 85 ? 9.198 6.453 -15.053 1.00 96.50 85 ASP A C 1
ATOM 617 O O . ASP A 1 85 ? 8.089 6.903 -14.756 1.00 96.50 85 ASP A O 1
ATOM 621 N N . LEU A 1 86 ? 9.610 5.251 -14.635 1.00 96.50 86 LEU A N 1
ATOM 622 C CA . LEU A 1 86 ? 8.797 4.368 -13.801 1.00 96.50 86 LEU A CA 1
ATOM 623 C C . LEU A 1 86 ? 8.557 4.969 -12.412 1.00 96.50 86 LEU A C 1
ATOM 625 O O . LEU A 1 86 ? 7.443 4.895 -11.899 1.00 96.50 86 LEU A O 1
ATOM 629 N N . THR A 1 87 ? 9.560 5.610 -11.809 1.00 95.56 87 THR A N 1
ATOM 630 C CA . THR A 1 87 ? 9.385 6.309 -10.526 1.00 95.56 87 THR A CA 1
ATOM 631 C C . THR A 1 87 ? 8.337 7.415 -10.658 1.00 95.56 87 THR A C 1
ATOM 633 O O . THR A 1 87 ? 7.391 7.465 -9.870 1.00 95.56 87 THR A O 1
ATOM 636 N N . THR A 1 88 ? 8.448 8.248 -11.698 1.00 95.12 88 THR A N 1
ATOM 637 C CA . THR A 1 88 ? 7.472 9.302 -11.997 1.00 95.12 88 THR A CA 1
ATOM 638 C C . THR A 1 88 ? 6.080 8.738 -12.268 1.00 95.12 88 THR A C 1
ATOM 640 O O . THR A 1 88 ? 5.094 9.306 -11.798 1.00 95.12 88 THR A O 1
ATOM 643 N N . LEU A 1 89 ? 5.969 7.627 -13.002 1.00 95.94 89 LEU A N 1
ATOM 644 C CA . LEU A 1 89 ? 4.692 6.965 -13.254 1.00 95.94 89 LEU A CA 1
ATOM 645 C C . LEU A 1 89 ? 4.048 6.502 -11.946 1.00 95.94 89 LEU A C 1
ATOM 647 O O . LEU A 1 89 ? 2.904 6.855 -11.674 1.00 95.94 89 LEU A O 1
ATOM 651 N N . LEU A 1 90 ? 4.775 5.740 -11.128 1.00 96.00 90 LEU A N 1
ATOM 652 C CA . LEU A 1 90 ? 4.236 5.139 -9.909 1.00 96.00 90 LEU A CA 1
ATOM 653 C C . LEU A 1 90 ? 3.849 6.179 -8.858 1.00 96.00 90 LEU A C 1
ATOM 655 O O . LEU A 1 90 ? 2.855 5.988 -8.162 1.00 96.00 90 LEU A O 1
ATOM 659 N N . HIS A 1 91 ? 4.551 7.313 -8.779 1.00 92.94 91 HIS A N 1
ATOM 660 C CA . HIS A 1 91 ? 4.168 8.419 -7.891 1.00 92.94 91 HIS A CA 1
ATOM 661 C C . HIS A 1 91 ? 2.815 9.055 -8.238 1.00 92.94 91 HIS A C 1
ATOM 663 O O . HIS A 1 91 ? 2.189 9.644 -7.361 1.00 92.94 91 HIS A O 1
ATOM 669 N N . LYS A 1 92 ? 2.301 8.888 -9.466 1.00 92.31 92 LYS A N 1
ATOM 670 C CA . LYS A 1 92 ? 0.931 9.315 -9.821 1.00 92.31 92 LYS A CA 1
ATOM 671 C C . LYS A 1 92 ? -0.152 8.424 -9.202 1.00 92.31 92 LYS A C 1
ATOM 673 O O . LYS A 1 92 ? -1.313 8.828 -9.153 1.00 92.31 92 LYS A O 1
ATOM 678 N N . TYR A 1 93 ? 0.208 7.222 -8.752 1.00 92.19 93 TYR A N 1
ATOM 679 C CA . TYR A 1 93 ? -0.721 6.193 -8.293 1.00 92.19 93 TYR A CA 1
ATOM 680 C C . TYR A 1 93 ? -0.455 5.855 -6.820 1.00 92.19 93 TYR A C 1
ATOM 682 O O . TYR A 1 93 ? 0.266 4.904 -6.517 1.00 92.19 93 TYR A O 1
ATOM 690 N N . PRO A 1 94 ? -1.057 6.594 -5.866 1.00 84.06 94 PRO A N 1
ATOM 691 C CA . PRO A 1 94 ? -0.764 6.436 -4.439 1.00 84.06 94 PRO A CA 1
ATOM 692 C C . PRO A 1 94 ? -1.139 5.053 -3.888 1.00 84.06 94 PRO A C 1
ATOM 694 O O . PRO A 1 94 ? -0.678 4.667 -2.823 1.00 84.06 94 PRO A O 1
ATOM 697 N N . ASN A 1 95 ? -1.966 4.282 -4.598 1.00 88.75 95 ASN A N 1
ATOM 698 C CA . ASN A 1 95 ? -2.323 2.911 -4.241 1.00 88.75 95 ASN A CA 1
ATOM 699 C C . ASN A 1 95 ? -1.229 1.871 -4.552 1.00 88.75 95 ASN A C 1
ATOM 701 O O . ASN A 1 95 ? -1.408 0.697 -4.214 1.00 88.75 95 ASN A O 1
ATOM 705 N N . VAL A 1 96 ? -0.110 2.285 -5.157 1.00 93.69 96 VAL A N 1
ATOM 706 C CA . VAL A 1 96 ? 1.117 1.488 -5.265 1.00 93.69 96 VAL A CA 1
ATOM 707 C C . VAL A 1 96 ? 1.839 1.501 -3.925 1.00 93.69 96 VAL A C 1
ATOM 709 O O . VAL A 1 96 ? 2.258 2.543 -3.437 1.00 93.69 96 VAL A O 1
ATOM 712 N N . ILE A 1 97 ? 1.985 0.325 -3.319 1.00 92.06 97 ILE A N 1
ATOM 713 C CA . ILE A 1 97 ? 2.524 0.190 -1.960 1.00 92.06 97 ILE A CA 1
ATOM 714 C C . ILE A 1 97 ? 3.983 -0.241 -1.992 1.00 92.06 97 ILE A C 1
ATOM 716 O O . ILE A 1 97 ? 4.805 0.272 -1.231 1.00 92.06 97 ILE A O 1
ATOM 720 N N . ALA A 1 98 ? 4.297 -1.207 -2.853 1.00 92.06 98 ALA A N 1
ATOM 721 C CA . ALA A 1 98 ? 5.623 -1.786 -2.930 1.00 92.06 98 ALA A CA 1
ATOM 722 C C . ALA A 1 98 ? 5.963 -2.261 -4.342 1.00 92.06 98 ALA A C 1
ATOM 724 O O . ALA A 1 98 ? 5.090 -2.664 -5.112 1.00 92.06 98 ALA A O 1
ATOM 725 N N . TRP A 1 99 ? 7.257 -2.264 -4.635 1.00 93.94 99 TRP A N 1
ATOM 726 C CA . TRP A 1 99 ? 7.852 -2.954 -5.766 1.00 93.94 99 TRP A CA 1
ATOM 727 C C . TRP A 1 99 ? 8.852 -3.962 -5.215 1.00 93.94 99 TRP A C 1
ATOM 729 O O . TRP A 1 99 ? 9.788 -3.590 -4.511 1.00 93.94 99 TRP A O 1
ATOM 739 N N . ILE A 1 100 ? 8.643 -5.238 -5.521 1.00 90.62 100 ILE A N 1
ATOM 740 C CA . ILE A 1 100 ? 9.481 -6.345 -5.076 1.00 90.62 100 ILE A CA 1
ATOM 741 C C . ILE A 1 100 ? 10.349 -6.811 -6.244 1.00 90.62 100 ILE A C 1
ATOM 743 O O . ILE A 1 100 ? 9.829 -7.180 -7.297 1.00 90.62 100 ILE A O 1
ATOM 747 N N . ALA A 1 101 ? 11.667 -6.772 -6.065 1.00 89.62 101 ALA A N 1
ATOM 748 C CA . ALA A 1 101 ? 12.628 -7.112 -7.108 1.00 89.62 101 ALA A CA 1
ATOM 749 C C . ALA A 1 101 ? 13.733 -8.057 -6.612 1.00 89.62 101 ALA A C 1
ATOM 751 O O . ALA A 1 101 ? 13.951 -8.232 -5.408 1.00 89.62 101 ALA A O 1
ATOM 752 N N . GLY A 1 102 ? 14.427 -8.679 -7.561 1.00 81.06 102 GLY A N 1
ATOM 753 C CA . GLY A 1 102 ? 15.618 -9.491 -7.327 1.00 81.06 102 GLY A CA 1
ATOM 754 C C . GLY A 1 102 ? 16.834 -8.882 -8.024 1.00 81.06 102 GLY A C 1
ATOM 755 O O . GLY A 1 102 ? 17.087 -7.682 -7.906 1.00 81.06 102 GLY A O 1
ATOM 756 N N . HIS A 1 103 ? 17.568 -9.725 -8.758 1.00 83.12 103 HIS A N 1
ATOM 757 C CA . HIS A 1 103 ? 18.725 -9.396 -9.607 1.00 83.12 103 HIS A CA 1
ATOM 758 C C . HIS A 1 103 ? 19.993 -8.924 -8.875 1.00 83.12 103 HIS A C 1
ATOM 760 O O . HIS A 1 103 ? 21.086 -9.391 -9.172 1.00 83.12 103 HIS A O 1
ATOM 766 N N . SER A 1 104 ? 19.876 -8.045 -7.882 1.00 75.44 104 SER A N 1
ATOM 767 C CA . SER A 1 104 ? 21.023 -7.448 -7.185 1.00 75.44 104 SER A CA 1
ATOM 768 C C . SER A 1 104 ? 21.650 -8.338 -6.112 1.00 75.44 104 SER A C 1
ATOM 770 O O . SER A 1 104 ? 22.700 -7.982 -5.582 1.00 75.44 104 SER A O 1
ATOM 772 N N . HIS A 1 105 ? 20.994 -9.447 -5.754 1.00 76.56 105 HIS A N 1
ATOM 773 C CA . HIS A 1 105 ? 21.372 -10.344 -4.654 1.00 76.56 105 HIS A CA 1
ATOM 774 C C . HIS A 1 105 ? 21.448 -9.654 -3.277 1.00 76.56 105 HIS A C 1
ATOM 776 O O . HIS A 1 105 ? 21.952 -10.217 -2.306 1.00 76.56 105 HIS A O 1
ATOM 782 N N . VAL A 1 106 ? 20.921 -8.434 -3.161 1.00 73.25 106 VAL A N 1
ATOM 783 C CA . VAL A 1 106 ? 20.892 -7.699 -1.898 1.00 73.25 106 VAL A CA 1
ATOM 784 C C . VAL A 1 106 ? 19.564 -7.910 -1.185 1.00 73.25 106 VAL A C 1
ATOM 786 O O . VAL A 1 106 ? 18.509 -7.976 -1.811 1.00 73.25 106 VAL A O 1
ATOM 789 N N . ASN A 1 107 ? 19.622 -7.974 0.140 1.00 73.12 107 ASN A N 1
ATOM 790 C CA . ASN A 1 107 ? 18.448 -7.874 0.992 1.00 73.12 107 ASN A CA 1
ATOM 791 C C . ASN A 1 107 ? 18.322 -6.434 1.490 1.00 73.12 107 ASN A C 1
ATOM 793 O O . ASN A 1 107 ? 19.053 -6.034 2.398 1.00 73.12 107 ASN A O 1
ATOM 797 N N . ASP A 1 108 ? 17.425 -5.652 0.895 1.00 76.50 108 ASP A N 1
ATOM 798 C CA . ASP A 1 108 ? 17.200 -4.286 1.343 1.00 76.50 108 ASP A CA 1
ATOM 799 C C . ASP A 1 108 ? 15.774 -3.778 1.130 1.00 76.50 108 ASP A C 1
ATOM 801 O O . ASP A 1 108 ? 14.956 -4.334 0.394 1.00 76.50 108 ASP A O 1
ATOM 805 N N . ILE A 1 109 ? 15.480 -2.695 1.844 1.00 80.19 109 ILE A N 1
ATOM 806 C CA . ILE A 1 109 ? 14.226 -1.965 1.755 1.00 80.19 109 ILE A CA 1
ATOM 807 C C . ILE A 1 109 ? 14.570 -0.485 1.619 1.00 80.19 109 ILE A C 1
ATOM 809 O O . ILE A 1 109 ? 15.246 0.080 2.481 1.00 80.19 109 ILE A O 1
ATOM 813 N N . GLN A 1 110 ? 14.087 0.148 0.554 1.00 85.62 110 GLN A N 1
ATOM 814 C CA . GLN A 1 110 ? 14.336 1.555 0.261 1.00 85.62 110 GLN A CA 1
ATOM 815 C C . GLN A 1 110 ? 13.014 2.298 0.008 1.00 85.62 110 GLN A C 1
ATOM 817 O O . GLN A 1 110 ? 12.227 1.869 -0.839 1.00 85.62 110 GLN A O 1
ATOM 822 N N . PRO A 1 111 ? 12.749 3.425 0.694 1.00 89.00 111 PRO A N 1
ATOM 823 C CA . PRO A 1 111 ? 11.579 4.243 0.404 1.00 89.00 111 PRO A CA 1
ATOM 824 C C . PRO A 1 111 ? 11.788 5.078 -0.867 1.00 89.00 111 PRO A C 1
ATOM 826 O O . PRO A 1 111 ? 12.826 5.716 -1.041 1.00 89.00 111 PRO A O 1
ATOM 829 N N . TYR A 1 112 ? 10.762 5.125 -1.713 1.00 91.94 112 TYR A N 1
ATOM 830 C CA . TYR A 1 112 ? 10.644 6.019 -2.864 1.00 91.94 112 TYR A CA 1
ATOM 831 C C . TYR A 1 112 ? 9.564 7.057 -2.572 1.00 91.94 112 TYR A C 1
ATOM 833 O O . TYR A 1 112 ? 8.397 6.886 -2.927 1.00 91.94 112 TYR A O 1
ATOM 841 N N . VAL A 1 113 ? 9.963 8.118 -1.874 1.00 88.19 113 VAL A N 1
ATOM 842 C CA . VAL A 1 113 ? 9.071 9.188 -1.409 1.00 88.19 113 VAL A CA 1
ATOM 843 C C . VAL A 1 113 ? 8.722 10.118 -2.573 1.00 88.19 113 VAL A C 1
ATOM 845 O O . VAL A 1 113 ? 9.619 10.550 -3.292 1.00 88.19 113 VAL A O 1
ATOM 848 N N . ALA A 1 114 ? 7.435 10.414 -2.756 1.00 81.56 114 ALA A N 1
ATOM 849 C CA . ALA A 1 114 ? 6.965 11.380 -3.746 1.00 81.56 114 ALA A CA 1
ATOM 850 C C . ALA A 1 114 ? 7.216 12.830 -3.290 1.00 81.56 114 ALA A C 1
ATOM 852 O O . ALA A 1 114 ? 7.460 13.096 -2.109 1.00 81.56 114 ALA A O 1
ATOM 853 N N . ASP A 1 115 ? 7.101 13.792 -4.207 1.00 78.50 115 ASP A N 1
ATOM 854 C CA . ASP A 1 115 ? 7.360 15.217 -3.929 1.00 78.50 115 ASP A CA 1
ATOM 855 C C . ASP A 1 115 ? 6.472 15.807 -2.821 1.00 78.50 115 ASP A C 1
ATOM 857 O O . ASP A 1 115 ? 6.879 16.730 -2.110 1.00 78.50 115 ASP A O 1
ATOM 861 N N . ASP A 1 116 ? 5.276 15.246 -2.623 1.00 73.56 116 ASP A N 1
ATOM 862 C CA . ASP A 1 116 ? 4.355 15.633 -1.549 1.00 73.56 116 ASP A CA 1
ATOM 863 C C . ASP A 1 116 ? 4.835 15.213 -0.140 1.00 73.56 116 ASP A C 1
ATOM 865 O O . ASP A 1 116 ? 4.229 15.595 0.864 1.00 73.56 116 ASP A O 1
ATOM 869 N N . LYS A 1 117 ? 5.922 14.428 -0.055 1.00 72.50 117 LYS A N 1
ATOM 870 C CA . LYS A 1 117 ? 6.544 13.879 1.165 1.00 72.50 117 LYS A CA 1
ATOM 871 C C . LYS A 1 117 ? 5.622 13.025 2.039 1.00 72.50 117 LYS A C 1
ATOM 873 O O . LYS A 1 117 ? 5.972 12.699 3.175 1.00 72.50 117 LYS A O 1
ATOM 878 N N . SER A 1 118 ? 4.446 12.678 1.537 1.00 65.50 118 SER A N 1
ATOM 879 C CA . SER A 1 118 ? 3.382 11.989 2.267 1.00 65.50 118 SER A CA 1
ATOM 880 C C . SER A 1 118 ? 2.908 10.715 1.566 1.00 65.50 118 SER A C 1
ATOM 882 O O . SER A 1 118 ? 2.295 9.864 2.214 1.00 65.50 118 SER A O 1
ATOM 884 N N . SER A 1 119 ? 3.243 10.564 0.285 1.00 73.94 119 SER A N 1
ATOM 885 C CA . SER A 1 119 ? 2.998 9.396 -0.548 1.00 73.94 119 SER A CA 1
ATOM 886 C C . SER A 1 119 ? 4.304 8.853 -1.143 1.00 73.94 119 SER A C 1
ATOM 888 O O . SER A 1 119 ? 5.401 9.378 -0.919 1.00 73.94 119 SER A O 1
ATOM 890 N N . GLY A 1 120 ? 4.197 7.726 -1.838 1.00 87.81 120 GLY A N 1
ATOM 891 C CA . GLY A 1 120 ? 5.327 6.975 -2.360 1.00 87.81 120 GLY A CA 1
ATOM 892 C C . GLY A 1 120 ? 5.117 5.479 -2.189 1.00 87.81 120 GLY A C 1
ATOM 893 O O . GLY A 1 120 ? 4.057 5.030 -1.756 1.00 87.81 120 GLY A O 1
ATOM 894 N N . PHE A 1 121 ? 6.153 4.714 -2.500 1.00 92.25 121 PHE A N 1
ATOM 895 C CA . PHE A 1 121 ? 6.142 3.259 -2.385 1.00 92.25 121 PHE A CA 1
ATOM 896 C C . PHE A 1 121 ? 7.467 2.755 -1.814 1.00 92.25 121 PHE A C 1
ATOM 898 O O . PHE A 1 121 ? 8.437 3.503 -1.673 1.00 92.25 121 PHE A O 1
ATOM 905 N N . TRP A 1 122 ? 7.509 1.472 -1.476 1.00 91.25 122 TRP A N 1
ATOM 906 C CA . TRP A 1 122 ? 8.702 0.819 -0.949 1.00 91.25 122 TRP A CA 1
ATOM 907 C C . TRP A 1 122 ? 9.307 -0.115 -1.985 1.00 91.25 122 TRP A C 1
ATOM 909 O O . TRP A 1 122 ? 8.646 -1.031 -2.465 1.00 91.25 122 TRP A O 1
ATOM 919 N N . MET A 1 123 ? 10.574 0.098 -2.313 1.00 89.62 123 MET A N 1
ATOM 920 C CA . MET A 1 123 ? 11.361 -0.883 -3.045 1.00 89.62 123 MET A CA 1
ATOM 921 C C . MET A 1 123 ? 11.854 -1.934 -2.057 1.00 89.62 123 MET A C 1
ATOM 923 O O . MET A 1 123 ? 12.488 -1.588 -1.061 1.00 89.62 123 MET A O 1
ATOM 927 N N . ILE A 1 124 ? 11.558 -3.199 -2.329 1.00 85.88 124 ILE A N 1
ATOM 928 C CA . ILE A 1 124 ? 11.994 -4.344 -1.533 1.00 85.88 124 ILE A CA 1
ATOM 929 C C . ILE A 1 124 ? 12.824 -5.226 -2.456 1.00 85.88 124 ILE A C 1
ATOM 931 O O . ILE A 1 124 ? 12.274 -5.845 -3.368 1.00 85.88 124 ILE A O 1
ATOM 935 N N . ARG A 1 125 ? 14.138 -5.295 -2.236 1.00 83.06 125 ARG A N 1
ATOM 936 C CA . ARG A 1 125 ? 14.991 -6.228 -2.977 1.00 83.06 125 ARG A CA 1
ATOM 937 C C . ARG A 1 125 ? 15.277 -7.442 -2.122 1.00 83.06 125 ARG A C 1
ATOM 939 O O . ARG A 1 125 ? 15.555 -7.346 -0.926 1.00 83.06 125 ARG A O 1
ATOM 946 N N . THR A 1 126 ? 15.126 -8.596 -2.748 1.00 78.06 126 THR A N 1
ATOM 947 C CA . THR A 1 126 ? 15.285 -9.892 -2.100 1.00 78.06 126 THR A CA 1
ATOM 948 C C . THR A 1 126 ? 16.658 -10.469 -2.430 1.00 78.06 126 THR A C 1
ATOM 950 O O . THR A 1 126 ? 17.123 -10.380 -3.568 1.00 78.06 126 THR A O 1
ATOM 953 N N . ALA A 1 127 ? 17.315 -11.045 -1.417 1.00 73.25 127 ALA A N 1
ATOM 954 C CA . ALA A 1 127 ? 18.561 -11.777 -1.613 1.00 73.25 127 ALA A CA 1
ATOM 955 C C . ALA A 1 127 ? 18.340 -12.966 -2.559 1.00 73.25 127 ALA A C 1
ATOM 957 O O . ALA A 1 127 ? 17.237 -13.509 -2.641 1.00 73.25 127 ALA A O 1
ATOM 958 N N . ALA A 1 128 ? 19.392 -13.371 -3.267 1.00 72.44 128 ALA A N 1
ATOM 959 C CA . ALA A 1 128 ? 19.326 -14.544 -4.124 1.00 72.44 128 ALA A CA 1
ATOM 960 C C . ALA A 1 128 ? 19.396 -15.832 -3.294 1.00 72.44 128 ALA A C 1
ATOM 962 O O . ALA A 1 128 ? 20.209 -15.946 -2.381 1.00 72.44 128 ALA A O 1
ATOM 963 N N . GLU A 1 129 ? 18.614 -16.840 -3.682 1.00 67.56 129 GLU A N 1
ATOM 964 C CA . GLU A 1 129 ? 18.650 -18.192 -3.095 1.00 67.56 129 GLU A CA 1
ATOM 965 C C . GLU A 1 129 ? 20.044 -18.848 -3.200 1.00 67.56 129 GLU A C 1
ATOM 967 O O . GLU A 1 129 ? 20.392 -19.744 -2.431 1.00 67.56 129 GLU A O 1
ATOM 972 N N . ALA A 1 130 ? 20.837 -18.421 -4.186 1.00 66.81 130 ALA A N 1
ATOM 973 C CA . ALA A 1 130 ? 22.175 -18.935 -4.454 1.00 66.81 130 ALA A CA 1
ATOM 974 C C . ALA A 1 130 ? 23.260 -18.325 -3.549 1.00 66.81 130 ALA A C 1
ATOM 976 O O . ALA A 1 130 ? 24.348 -18.893 -3.449 1.00 66.81 130 ALA A O 1
ATOM 977 N N . ASP A 1 131 ? 22.980 -17.196 -2.897 1.00 60.22 131 ASP A N 1
ATOM 978 C CA . ASP A 1 131 ? 23.958 -16.489 -2.078 1.00 60.22 131 ASP A CA 1
ATOM 979 C C . ASP A 1 131 ? 23.891 -16.961 -0.627 1.00 60.22 131 ASP A C 1
ATOM 981 O O . ASP A 1 131 ? 22.836 -17.348 -0.129 1.00 60.22 131 ASP A O 1
ATOM 985 N N . TRP A 1 132 ? 25.031 -16.941 0.068 1.00 56.59 132 TRP A N 1
ATOM 986 C CA . TRP A 1 132 ? 25.082 -17.318 1.477 1.00 56.59 132 TRP A CA 1
ATOM 987 C C . TRP A 1 132 ? 24.805 -16.108 2.393 1.00 56.59 132 TRP A C 1
ATOM 989 O O . TRP A 1 132 ? 25.412 -15.053 2.187 1.00 56.59 132 TRP A O 1
ATOM 999 N N . PRO A 1 133 ? 23.978 -16.256 3.448 1.00 55.84 133 PRO A N 1
ATOM 1000 C CA . PRO A 1 133 ? 23.182 -17.444 3.763 1.00 55.84 133 PRO A CA 1
ATOM 1001 C C . PRO A 1 133 ? 22.002 -17.581 2.793 1.00 55.84 133 PRO A C 1
ATOM 1003 O O . PRO A 1 133 ? 21.378 -16.578 2.447 1.00 55.84 133 PRO A O 1
ATOM 1006 N N . GLN A 1 134 ? 21.677 -18.814 2.386 1.00 58.84 134 GLN A N 1
ATOM 1007 C CA . GLN A 1 134 ? 20.560 -19.051 1.470 1.00 58.84 134 GLN A CA 1
ATOM 1008 C C . GLN A 1 134 ? 19.244 -18.676 2.156 1.00 58.84 134 GLN A C 1
ATOM 1010 O O . GLN A 1 134 ? 18.940 -19.161 3.247 1.00 58.84 134 GLN A O 1
ATOM 1015 N N . GLN A 1 135 ? 18.470 -17.792 1.530 1.00 62.94 135 GLN A N 1
ATOM 1016 C CA . GLN A 1 135 ? 17.222 -17.275 2.086 1.00 62.94 135 GLN A CA 1
ATOM 1017 C C . GLN A 1 135 ? 16.123 -17.293 1.027 1.00 62.94 135 GLN A C 1
ATOM 1019 O O . GLN A 1 135 ? 16.199 -16.539 0.060 1.00 62.94 135 GLN A O 1
ATOM 1024 N N . ALA A 1 136 ? 15.047 -18.036 1.277 1.00 66.44 136 ALA A N 1
ATOM 1025 C CA . ALA A 1 136 ? 13.780 -17.818 0.588 1.00 66.44 136 ALA A CA 1
ATOM 1026 C C . ALA A 1 136 ? 12.937 -16.827 1.400 1.00 66.44 136 ALA A C 1
ATOM 1028 O O . ALA A 1 136 ? 12.911 -16.903 2.627 1.00 66.44 136 ALA A O 1
ATOM 1029 N N . ARG A 1 137 ? 12.227 -15.895 0.753 1.00 71.12 137 ARG A N 1
ATOM 1030 C CA . ARG A 1 137 ? 11.347 -14.931 1.442 1.00 71.12 137 ARG A CA 1
ATOM 1031 C C . ARG A 1 137 ? 9.902 -15.106 1.015 1.00 71.12 137 ARG A C 1
ATOM 1033 O O . ARG A 1 137 ? 9.562 -14.894 -0.145 1.00 71.12 137 ARG A O 1
ATOM 1040 N N . LEU A 1 138 ? 9.035 -15.411 1.973 1.00 73.00 138 LEU A N 1
ATOM 1041 C CA . LEU A 1 138 ? 7.598 -15.271 1.786 1.00 73.00 138 LEU A CA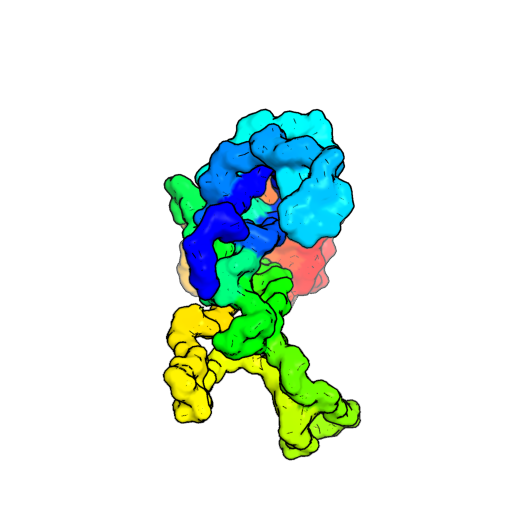 1
ATOM 1042 C C . LEU A 1 138 ? 7.210 -13.820 2.070 1.00 73.00 138 LEU A C 1
ATOM 1044 O O . LEU A 1 138 ? 7.350 -13.364 3.205 1.00 73.00 138 LEU A O 1
ATOM 1048 N N . ILE A 1 139 ? 6.717 -13.112 1.053 1.00 76.88 139 ILE A N 1
ATOM 1049 C CA . ILE A 1 139 ? 6.173 -11.763 1.218 1.00 76.88 139 ILE A CA 1
ATOM 1050 C C . ILE A 1 139 ? 4.664 -11.847 1.422 1.00 76.88 139 ILE A C 1
ATOM 1052 O O . ILE A 1 139 ? 3.936 -12.348 0.565 1.00 76.88 139 ILE A O 1
ATOM 1056 N N . GLN A 1 140 ? 4.188 -11.342 2.557 1.00 79.69 140 GLN A N 1
ATOM 1057 C CA . GLN A 1 140 ? 2.769 -11.315 2.903 1.00 79.69 140 GLN A CA 1
ATOM 1058 C C . GLN A 1 140 ? 2.324 -9.895 3.235 1.00 79.69 140 GLN A C 1
ATOM 1060 O O . GLN A 1 140 ? 2.949 -9.223 4.052 1.00 79.69 140 GLN A O 1
ATOM 1065 N N . LEU A 1 141 ? 1.210 -9.460 2.643 1.00 82.94 141 LEU A N 1
ATOM 1066 C CA . LEU A 1 141 ? 0.555 -8.198 2.974 1.00 82.94 141 LEU A CA 1
ATOM 1067 C C . LEU A 1 141 ? -0.635 -8.464 3.900 1.00 82.94 141 LEU A C 1
ATOM 1069 O O . LEU A 1 141 ? -1.589 -9.141 3.515 1.00 82.94 141 LEU A O 1
ATOM 1073 N N . PHE A 1 142 ? -0.615 -7.874 5.091 1.00 81.50 142 PHE A N 1
ATOM 1074 C CA . PHE A 1 142 ? -1.721 -7.923 6.038 1.00 81.50 142 PHE A CA 1
ATOM 1075 C C . PHE A 1 142 ? -2.361 -6.554 6.192 1.00 81.50 142 PHE A C 1
ATOM 1077 O O . PHE A 1 142 ? -1.699 -5.532 6.338 1.00 81.50 142 PHE A O 1
ATOM 1084 N N . ASP A 1 143 ? -3.688 -6.552 6.195 1.00 79.69 143 ASP A N 1
ATOM 1085 C CA . ASP A 1 143 ? -4.489 -5.397 6.563 1.00 79.69 143 ASP A CA 1
ATOM 1086 C C . ASP A 1 143 ? -4.742 -5.443 8.071 1.00 79.69 143 ASP A C 1
ATOM 1088 O O . ASP A 1 143 ? -5.580 -6.221 8.540 1.00 79.69 143 ASP A O 1
ATOM 1092 N N . ASN A 1 144 ? -4.055 -4.584 8.828 1.00 70.69 144 ASN A N 1
ATOM 1093 C CA . ASN A 1 144 ? -4.176 -4.510 10.291 1.00 70.69 144 ASN A CA 1
ATOM 1094 C C . ASN A 1 144 ? -5.535 -3.945 10.735 1.00 70.69 144 ASN A C 1
ATOM 1096 O O . ASN A 1 144 ? -5.878 -3.903 11.918 1.00 70.69 144 ASN A O 1
ATOM 1100 N N . ARG A 1 145 ? -6.360 -3.526 9.766 1.00 63.34 145 ARG A N 1
ATOM 1101 C CA . ARG A 1 145 ? -7.704 -2.963 9.911 1.00 63.34 145 ARG A CA 1
ATOM 1102 C C . ARG A 1 145 ? -7.756 -1.626 10.634 1.00 63.34 145 ARG A C 1
ATOM 1104 O O . ARG A 1 145 ? -8.850 -1.081 10.740 1.00 63.34 145 ARG A O 1
ATOM 1111 N N . ASP A 1 146 ? -6.644 -1.079 11.100 1.00 59.88 146 ASP A N 1
ATOM 1112 C CA . ASP A 1 146 ? -6.529 0.174 11.859 1.00 59.88 146 ASP A CA 1
ATOM 1113 C C . ASP A 1 146 ? -6.027 1.368 11.022 1.00 59.88 146 ASP A C 1
ATOM 1115 O O . ASP A 1 146 ? -5.734 2.427 11.572 1.00 59.88 146 ASP A O 1
ATOM 1119 N N . GLY A 1 147 ? -5.973 1.206 9.696 1.00 65.81 147 GLY A N 1
ATOM 1120 C CA . GLY A 1 147 ? -5.411 2.200 8.773 1.00 65.81 147 GLY A CA 1
ATOM 1121 C C . GLY A 1 147 ? -3.938 1.949 8.445 1.00 65.81 147 GLY A C 1
ATOM 1122 O O . GLY A 1 147 ? -3.350 2.717 7.687 1.00 65.81 147 GLY A O 1
ATOM 1123 N N . THR A 1 148 ? -3.354 0.873 8.976 1.00 72.06 148 THR A N 1
ATOM 1124 C CA . THR A 1 148 ? -2.026 0.393 8.593 1.00 72.06 148 THR A CA 1
ATOM 1125 C C . THR A 1 148 ? -2.086 -0.940 7.847 1.00 72.06 148 THR A C 1
ATOM 1127 O O . THR A 1 148 ? -3.059 -1.697 7.947 1.00 72.06 148 THR A O 1
ATOM 1130 N N . LEU A 1 149 ? -1.037 -1.201 7.074 1.00 82.12 149 LEU A N 1
ATOM 1131 C CA . LEU A 1 149 ? -0.731 -2.482 6.459 1.00 82.12 149 LEU A CA 1
ATOM 1132 C C . LEU A 1 149 ? 0.601 -2.968 7.019 1.00 82.12 149 LEU A C 1
ATOM 1134 O O . LEU A 1 149 ? 1.504 -2.159 7.214 1.00 82.12 149 LEU A O 1
ATOM 1138 N N . SER A 1 150 ? 0.746 -4.269 7.211 1.00 81.69 150 SER A N 1
ATOM 1139 C CA . SER A 1 150 ? 2.040 -4.877 7.513 1.00 81.69 150 SER A CA 1
ATOM 1140 C C . SER A 1 150 ? 2.495 -5.701 6.318 1.00 81.69 150 SER A C 1
ATOM 1142 O O . SER A 1 150 ? 1.753 -6.563 5.842 1.00 81.69 150 SER A O 1
ATOM 1144 N N . ILE A 1 151 ? 3.705 -5.437 5.826 1.00 82.56 151 ILE A N 1
ATOM 1145 C CA . ILE A 1 151 ? 4.394 -6.324 4.888 1.00 82.56 151 ILE A CA 1
ATOM 1146 C C . ILE A 1 151 ? 5.384 -7.157 5.695 1.00 82.56 151 ILE A C 1
ATOM 1148 O O . ILE A 1 151 ? 6.359 -6.630 6.236 1.00 82.56 151 ILE A O 1
ATOM 1152 N N . PHE A 1 152 ? 5.120 -8.458 5.783 1.00 69.94 152 PHE A N 1
ATOM 1153 C CA . PHE A 1 152 ? 6.010 -9.413 6.430 1.00 69.94 152 PHE A CA 1
ATOM 1154 C C . PHE A 1 152 ? 6.858 -10.100 5.373 1.00 69.94 152 PHE A C 1
ATOM 1156 O O . PHE A 1 152 ? 6.330 -10.627 4.394 1.00 69.94 152 PHE A O 1
ATOM 1163 N N . GLY A 1 153 ? 8.168 -10.107 5.600 1.00 62.16 153 GLY A N 1
ATOM 1164 C CA . GLY A 1 153 ? 9.075 -11.061 4.982 1.00 62.16 153 GLY A CA 1
ATOM 1165 C C . GLY A 1 153 ? 9.370 -12.174 5.978 1.00 62.16 153 GLY A C 1
ATOM 1166 O O . GLY A 1 153 ? 10.068 -11.933 6.963 1.00 62.16 153 GLY A O 1
ATOM 1167 N N . THR A 1 154 ? 8.861 -13.379 5.734 1.00 61.88 154 THR A N 1
ATOM 1168 C CA . THR A 1 154 ? 9.281 -14.572 6.482 1.00 61.88 154 THR A CA 1
ATOM 1169 C C . THR A 1 154 ? 10.420 -15.230 5.721 1.00 61.88 154 THR A C 1
ATOM 1171 O O . THR A 1 154 ? 10.230 -15.634 4.574 1.00 61.88 154 THR A O 1
ATOM 1174 N N . VAL A 1 155 ? 11.601 -15.326 6.337 1.00 59.97 155 VAL A N 1
ATOM 1175 C CA . VAL A 1 155 ? 12.700 -16.109 5.762 1.00 59.97 155 VAL A CA 1
ATOM 1176 C C . VAL A 1 155 ? 12.432 -17.585 6.014 1.00 59.97 155 VAL A C 1
ATOM 1178 O O . VAL A 1 155 ? 12.223 -18.002 7.150 1.00 59.97 155 VAL A O 1
ATOM 1181 N N . ILE A 1 156 ? 12.432 -18.361 4.940 1.00 59.78 156 ILE A N 1
ATOM 1182 C CA . ILE A 1 156 ? 12.304 -19.808 4.955 1.00 59.78 156 ILE A CA 1
ATOM 1183 C C . ILE A 1 156 ? 13.704 -20.366 4.702 1.00 59.78 156 ILE A C 1
ATOM 1185 O O . ILE A 1 156 ? 14.256 -20.207 3.615 1.00 59.78 156 ILE A O 1
ATOM 1189 N N . ASP A 1 157 ? 14.275 -21.022 5.709 1.00 59.62 157 ASP A N 1
ATOM 1190 C CA . ASP A 1 157 ? 15.454 -21.866 5.518 1.00 59.62 157 ASP A CA 1
ATOM 1191 C C . ASP A 1 157 ? 15.011 -23.142 4.787 1.00 59.62 157 ASP A C 1
ATOM 1193 O O . ASP A 1 157 ? 14.389 -24.035 5.376 1.00 59.62 157 ASP A O 1
ATOM 1197 N N . HIS A 1 158 ? 15.277 -23.213 3.482 1.00 56.09 158 HIS A N 1
ATOM 1198 C CA . HIS A 1 158 ? 14.899 -24.364 2.668 1.00 56.09 158 HIS A CA 1
ATOM 1199 C C . HIS A 1 158 ? 15.771 -25.601 2.942 1.00 56.09 158 HIS A C 1
ATOM 1201 O O . HIS A 1 158 ? 15.337 -26.711 2.622 1.00 56.09 158 HIS A O 1
ATOM 1207 N N . ALA A 1 159 ? 16.950 -25.432 3.550 1.00 57.50 159 ALA A N 1
ATOM 1208 C CA . ALA A 1 159 ? 17.885 -26.504 3.883 1.00 57.50 159 ALA A CA 1
ATOM 1209 C C . ALA A 1 159 ? 17.594 -27.136 5.260 1.00 57.50 159 ALA A C 1
ATOM 1211 O O . ALA A 1 159 ? 18.010 -28.265 5.525 1.00 57.50 159 ALA A O 1
ATOM 1212 N N . SER A 1 160 ? 16.828 -26.459 6.122 1.00 58.12 160 SER A N 1
ATOM 1213 C CA . SER A 1 160 ? 16.385 -26.995 7.416 1.00 58.12 160 SER A CA 1
ATOM 1214 C C . SER A 1 160 ? 15.530 -28.270 7.244 1.00 58.12 160 SER A C 1
ATOM 1216 O O . SER A 1 160 ? 14.573 -28.251 6.472 1.00 58.12 160 SER A O 1
ATOM 1218 N N . PRO A 1 161 ? 15.804 -29.392 7.933 1.00 56.91 161 PRO A N 1
ATOM 1219 C CA . PRO A 1 161 ? 15.020 -30.621 7.786 1.00 56.91 161 PRO A CA 1
ATOM 1220 C C . PRO A 1 161 ? 13.557 -30.432 8.233 1.00 56.91 161 PRO A C 1
ATOM 1222 O O . PRO A 1 161 ? 13.289 -29.914 9.314 1.00 56.91 161 PRO A O 1
ATOM 1225 N N . VAL A 1 162 ? 12.595 -30.878 7.413 1.00 57.66 162 VAL A N 1
ATOM 1226 C CA . VAL A 1 162 ? 11.156 -30.808 7.732 1.00 57.66 162 VAL A CA 1
ATOM 1227 C C . VAL A 1 162 ? 10.706 -32.111 8.381 1.00 57.66 162 VAL A C 1
ATOM 1229 O O . VAL A 1 162 ? 10.508 -33.117 7.703 1.00 57.66 162 VAL A O 1
ATOM 1232 N N . ALA A 1 163 ? 10.493 -32.079 9.691 1.00 64.56 163 ALA A N 1
ATOM 1233 C CA . ALA A 1 163 ? 9.752 -33.107 10.408 1.00 64.56 163 ALA A CA 1
ATOM 1234 C C . ALA A 1 163 ? 8.672 -32.412 11.241 1.00 64.56 163 ALA A C 1
ATOM 1236 O O . ALA A 1 163 ? 8.981 -31.712 12.199 1.00 64.56 163 ALA A O 1
ATOM 1237 N N . ALA A 1 164 ? 7.401 -32.561 10.870 1.00 59.78 164 ALA A N 1
ATOM 1238 C CA . ALA A 1 164 ? 6.309 -32.070 11.704 1.00 59.78 164 ALA A CA 1
ATOM 1239 C C . ALA A 1 164 ? 6.136 -33.001 12.912 1.00 59.78 164 ALA A C 1
ATOM 1241 O O . ALA A 1 164 ? 6.152 -34.226 12.762 1.00 59.78 164 ALA A O 1
ATOM 1242 N N . ALA A 1 165 ? 5.969 -32.436 14.109 1.00 67.00 165 ALA A N 1
ATOM 1243 C CA . ALA A 1 165 ? 5.658 -33.240 15.284 1.00 67.00 165 ALA A CA 1
ATOM 1244 C C . ALA A 1 165 ? 4.253 -33.868 15.152 1.00 67.00 165 ALA A C 1
ATOM 1246 O O . ALA A 1 165 ? 3.354 -33.233 14.589 1.00 67.00 165 ALA A O 1
ATOM 1247 N N . PRO A 1 166 ? 4.028 -35.094 15.662 1.00 77.38 166 PRO A N 1
ATOM 1248 C CA . PRO A 1 166 ? 2.694 -35.680 15.734 1.00 77.38 166 PRO A CA 1
ATOM 1249 C C . PRO A 1 166 ? 1.689 -34.768 16.455 1.00 77.38 166 PRO A C 1
ATOM 1251 O O . PRO A 1 166 ? 2.034 -33.996 17.353 1.00 77.38 166 PRO A O 1
ATOM 1254 N N . ALA A 1 167 ? 0.409 -34.869 16.091 1.00 68.69 167 ALA A N 1
ATOM 1255 C CA . ALA A 1 167 ? -0.636 -34.078 16.734 1.00 68.69 167 ALA A CA 1
ATOM 1256 C C . ALA A 1 167 ? -0.666 -34.335 18.255 1.00 68.69 167 ALA A C 1
ATOM 1258 O O . ALA A 1 167 ? -0.705 -35.481 18.701 1.00 68.69 167 ALA A O 1
ATOM 1259 N N . GLY A 1 168 ? -0.650 -33.260 19.048 1.00 77.50 168 GLY A N 1
ATOM 1260 C CA . GLY A 1 168 ? -0.656 -33.330 20.514 1.00 77.50 168 GLY A CA 1
ATOM 1261 C C . GLY A 1 168 ? 0.725 -33.428 21.175 1.00 77.50 168 GLY A C 1
ATOM 1262 O O . GLY A 1 168 ? 0.794 -33.485 22.401 1.00 77.50 168 GLY A O 1
ATOM 1263 N N . THR A 1 169 ? 1.826 -33.416 20.414 1.00 79.81 169 THR A N 1
ATOM 1264 C CA . THR A 1 169 ? 3.176 -33.329 20.995 1.00 79.81 169 THR A CA 1
ATOM 1265 C C . THR A 1 169 ? 3.391 -31.968 21.665 1.00 79.81 169 THR A C 1
ATOM 1267 O O . THR A 1 169 ? 3.139 -30.917 21.075 1.00 79.81 169 THR A O 1
ATOM 1270 N N . THR A 1 170 ? 3.855 -31.976 22.915 1.00 81.06 170 THR A N 1
ATOM 1271 C CA . THR A 1 170 ? 4.203 -30.752 23.648 1.00 81.06 170 THR A CA 1
ATOM 1272 C C . THR A 1 170 ? 5.518 -30.175 23.121 1.00 81.06 170 THR A C 1
ATOM 1274 O O . THR A 1 170 ? 6.393 -30.920 22.690 1.00 81.06 170 THR A O 1
ATOM 1277 N N . ALA A 1 171 ? 5.698 -28.853 23.193 1.00 67.12 171 ALA A N 1
ATOM 1278 C CA . ALA A 1 171 ? 6.899 -28.186 22.671 1.00 67.12 171 ALA A CA 1
ATOM 1279 C C . ALA A 1 171 ? 8.218 -28.709 23.280 1.00 67.12 171 ALA A C 1
ATOM 1281 O O . ALA A 1 171 ? 9.254 -28.696 22.624 1.00 67.12 171 ALA A O 1
ATOM 1282 N N . ALA A 1 172 ? 8.180 -29.211 24.520 1.00 78.75 172 ALA A N 1
ATOM 1283 C CA . ALA A 1 172 ? 9.332 -29.829 25.180 1.00 78.75 172 ALA A CA 1
ATOM 1284 C C . ALA A 1 172 ? 9.732 -31.194 24.582 1.00 78.75 172 ALA A C 1
ATOM 1286 O O . ALA A 1 172 ? 10.832 -31.669 24.841 1.00 78.75 172 ALA A O 1
ATOM 1287 N N . GLY A 1 173 ? 8.843 -31.835 23.817 1.00 80.06 173 GLY A N 1
ATOM 1288 C CA . GLY A 1 173 ? 9.068 -33.127 23.169 1.00 80.06 173 GLY A CA 1
ATOM 1289 C C . GLY A 1 173 ? 9.567 -33.033 21.728 1.00 80.06 173 GLY A C 1
ATOM 1290 O O . GLY A 1 173 ? 9.612 -34.058 21.056 1.00 80.06 173 GLY A O 1
ATOM 1291 N N . PHE A 1 174 ? 9.890 -31.835 21.234 1.00 79.94 174 PHE A N 1
ATOM 1292 C CA . PHE A 1 174 ? 10.360 -31.660 19.861 1.00 79.94 174 PHE A CA 1
ATOM 1293 C C . PHE A 1 174 ? 11.831 -32.068 19.734 1.00 79.94 174 PHE A C 1
ATOM 1295 O O . PHE A 1 174 ? 12.683 -31.620 20.504 1.00 79.94 174 PHE A O 1
ATOM 1302 N N . ASP A 1 175 ? 12.141 -32.894 18.736 1.00 79.50 175 ASP A N 1
ATOM 1303 C CA . ASP A 1 175 ?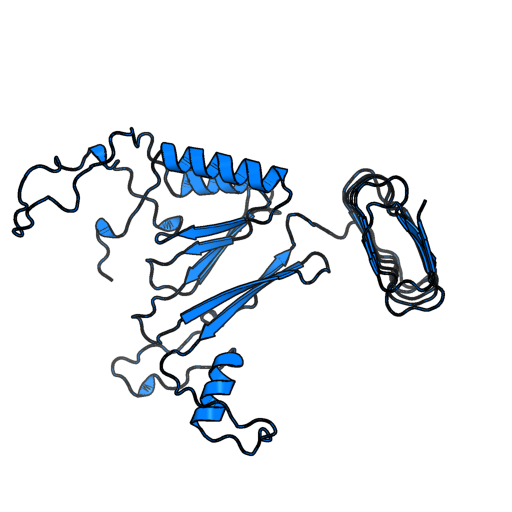 13.523 -33.170 18.348 1.00 79.50 175 ASP A CA 1
ATOM 1304 C C . ASP A 1 175 ? 14.144 -31.991 17.570 1.00 79.50 175 ASP A C 1
ATOM 1306 O O . ASP A 1 175 ? 13.487 -30.993 17.273 1.00 79.50 175 ASP A O 1
ATOM 1310 N N . ARG A 1 176 ? 15.438 -32.075 17.229 1.00 67.75 176 ARG A N 1
ATOM 1311 C CA . ARG A 1 176 ? 16.129 -30.985 16.515 1.00 67.75 176 ARG A CA 1
ATOM 1312 C C . ARG A 1 176 ? 15.515 -30.671 15.149 1.00 67.75 176 ARG A C 1
ATOM 1314 O O . ARG A 1 176 ? 15.515 -29.506 14.775 1.00 67.75 176 ARG A O 1
ATOM 1321 N N . ALA A 1 177 ? 15.006 -31.659 14.417 1.00 67.50 177 ALA A N 1
ATOM 1322 C CA . ALA A 1 177 ? 14.393 -31.437 13.108 1.00 67.50 177 ALA A CA 1
ATOM 1323 C C . ALA A 1 177 ? 12.988 -30.831 13.247 1.00 67.50 177 ALA A C 1
ATOM 1325 O O . ALA A 1 177 ? 12.614 -29.951 12.482 1.00 67.50 177 ALA A O 1
ATOM 1326 N N . GLN A 1 178 ? 12.239 -31.222 14.275 1.00 74.06 178 GLN A N 1
ATOM 1327 C CA . GLN A 1 178 ? 10.947 -30.634 14.626 1.00 74.06 178 GLN A CA 1
ATOM 1328 C C . GLN A 1 178 ? 11.098 -29.202 15.146 1.00 74.06 178 GLN A C 1
ATOM 1330 O O . GLN A 1 178 ? 10.354 -28.315 14.731 1.00 74.06 178 GLN A O 1
ATOM 1335 N N . LEU A 1 179 ? 12.111 -28.937 15.976 1.00 67.38 179 LEU A N 1
ATOM 1336 C CA . LEU A 1 179 ? 12.492 -27.586 16.391 1.00 67.38 179 LEU A CA 1
ATOM 1337 C C . LEU A 1 179 ? 12.952 -26.744 15.199 1.00 67.38 179 LEU A C 1
ATOM 1339 O O . LEU A 1 179 ? 12.571 -25.583 15.113 1.00 67.38 179 LEU A O 1
ATOM 1343 N N . ALA A 1 180 ? 13.707 -27.315 14.259 1.00 61.50 180 ALA A N 1
ATOM 1344 C CA . ALA A 1 180 ? 14.130 -26.630 13.039 1.00 61.50 180 ALA A CA 1
ATOM 1345 C C . ALA A 1 180 ? 12.954 -26.376 12.074 1.00 61.50 180 ALA A C 1
ATOM 1347 O O . ALA A 1 180 ? 12.894 -25.322 11.444 1.00 61.50 180 ALA A O 1
ATOM 1348 N N . SER A 1 181 ? 11.967 -27.276 12.019 1.00 62.31 181 SER A N 1
ATOM 1349 C CA . SER A 1 181 ? 10.714 -27.110 11.271 1.00 62.31 181 SER A CA 1
ATOM 1350 C C . SER A 1 181 ? 9.784 -26.066 11.900 1.00 62.31 181 SER A C 1
ATOM 1352 O O . SER A 1 181 ? 9.074 -25.354 11.193 1.00 62.31 181 SER A O 1
ATOM 1354 N N . VAL A 1 182 ? 9.781 -25.943 13.226 1.00 60.50 182 VAL A N 1
ATOM 1355 C CA . VAL A 1 182 ? 9.092 -24.861 13.947 1.00 60.50 182 VAL A CA 1
ATOM 1356 C C . VAL A 1 182 ? 9.862 -23.548 13.781 1.00 60.50 182 VAL A C 1
ATOM 1358 O O . VAL A 1 182 ? 9.260 -22.507 13.528 1.00 60.50 182 VAL A O 1
ATOM 1361 N N . GLY A 1 183 ? 11.195 -23.612 13.791 1.00 55.56 183 GLY A N 1
ATOM 1362 C CA . GLY A 1 183 ? 12.110 -22.532 13.432 1.00 55.56 183 GLY A CA 1
ATOM 1363 C C . GLY A 1 183 ? 11.884 -22.009 12.011 1.00 55.56 183 GLY A C 1
ATOM 1364 O O . GLY A 1 183 ? 11.846 -20.800 11.837 1.00 55.56 183 GLY A O 1
ATOM 1365 N N . ARG A 1 184 ? 11.579 -22.866 11.021 1.00 55.00 184 ARG A N 1
ATOM 1366 C CA . ARG A 1 184 ? 11.161 -22.443 9.662 1.00 55.00 184 ARG A CA 1
ATOM 1367 C C . ARG A 1 184 ? 9.951 -21.499 9.664 1.00 55.00 184 ARG A C 1
ATOM 1369 O O . ARG A 1 184 ? 9.782 -20.739 8.719 1.00 55.00 184 ARG A O 1
ATOM 1376 N N . THR A 1 185 ? 9.104 -21.566 10.694 1.00 48.00 185 THR A N 1
ATOM 1377 C CA . THR A 1 185 ? 7.902 -20.724 10.837 1.00 48.00 185 THR A CA 1
ATOM 1378 C C . THR A 1 185 ? 8.131 -19.539 11.787 1.00 48.00 185 THR A C 1
ATOM 1380 O O . THR A 1 185 ? 7.471 -18.513 11.654 1.00 48.00 185 THR A O 1
ATOM 1383 N N . LEU A 1 186 ? 9.055 -19.669 12.748 1.00 47.25 186 LEU A N 1
ATOM 1384 C CA . LEU A 1 186 ? 9.259 -18.717 13.849 1.00 47.25 186 LEU A CA 1
ATOM 1385 C C . LEU A 1 186 ? 10.578 -17.932 13.798 1.00 47.25 186 LEU A C 1
ATOM 1387 O O . LEU A 1 186 ? 10.755 -17.036 14.624 1.00 47.25 186 LEU A O 1
ATOM 1391 N N . ALA A 1 187 ? 11.510 -18.242 12.891 1.00 43.28 187 ALA A N 1
ATOM 1392 C CA . ALA A 1 187 ? 12.833 -17.621 12.874 1.00 43.28 187 ALA A CA 1
ATOM 1393 C C . ALA A 1 187 ? 12.768 -16.153 12.430 1.00 43.28 187 ALA A C 1
ATOM 1395 O O . ALA A 1 187 ? 12.887 -15.795 11.258 1.00 43.28 187 ALA A O 1
ATOM 1396 N N . TYR A 1 188 ? 12.618 -15.301 13.437 1.00 43.66 188 TYR A N 1
ATOM 1397 C CA . TYR A 1 188 ? 12.935 -13.888 13.419 1.00 43.66 188 TYR A CA 1
ATOM 1398 C C . TYR A 1 188 ? 14.236 -13.642 14.194 1.00 43.66 188 TYR A C 1
ATOM 1400 O O . TYR A 1 188 ? 14.399 -14.108 15.317 1.00 43.66 188 TYR A O 1
ATOM 1408 N N . ASN A 1 189 ? 15.076 -12.778 13.618 1.00 43.44 189 ASN A N 1
ATOM 1409 C CA . ASN A 1 189 ? 15.905 -11.799 14.328 1.00 43.44 189 ASN A CA 1
ATOM 1410 C C . ASN A 1 189 ? 17.067 -12.289 15.213 1.00 43.44 189 ASN A C 1
ATOM 1412 O O . ASN A 1 189 ? 17.533 -11.493 16.031 1.00 43.44 189 ASN A O 1
ATOM 1416 N N . ASP A 1 190 ? 17.558 -13.521 15.063 1.00 38.03 190 ASP A N 1
ATOM 1417 C CA . ASP A 1 190 ? 18.772 -13.915 15.783 1.00 38.03 190 ASP A CA 1
ATOM 1418 C C . ASP A 1 190 ? 20.036 -13.449 15.051 1.00 38.03 190 ASP A C 1
ATOM 1420 O O . ASP A 1 190 ? 20.103 -13.445 13.817 1.00 38.03 190 ASP A O 1
ATOM 1424 N N . ASN A 1 191 ? 21.037 -13.035 15.825 1.00 39.50 191 ASN A N 1
ATOM 1425 C CA . ASN A 1 191 ? 22.356 -12.728 15.292 1.00 39.50 191 ASN A CA 1
ATOM 1426 C C . ASN A 1 191 ? 22.924 -14.031 14.711 1.00 39.50 191 ASN A C 1
ATOM 1428 O O . ASN A 1 191 ? 23.012 -15.025 15.433 1.00 39.50 191 ASN A O 1
ATOM 1432 N N . GLN A 1 192 ? 23.284 -14.062 13.426 1.00 43.62 192 GLN A N 1
ATOM 1433 C CA . GLN A 1 192 ? 23.899 -15.242 12.810 1.00 43.62 192 GLN A CA 1
ATOM 1434 C C . GLN A 1 192 ? 25.349 -15.360 13.305 1.00 43.62 192 GLN A C 1
ATOM 1436 O O . GLN A 1 192 ? 26.299 -15.074 12.585 1.00 43.62 192 GLN A O 1
ATOM 1441 N N . VAL A 1 193 ? 25.527 -15.749 14.569 1.00 41.16 193 VAL A N 1
ATOM 1442 C CA . VAL A 1 193 ? 26.844 -15.992 15.157 1.00 41.16 193 VAL A CA 1
ATOM 1443 C C . VAL A 1 193 ? 27.328 -17.350 14.654 1.00 41.16 193 VAL A C 1
ATOM 1445 O O . VAL A 1 193 ? 26.869 -18.391 15.121 1.00 41.16 193 VAL A O 1
ATOM 1448 N N . GLY A 1 194 ? 28.250 -17.357 13.690 1.00 47.16 194 GLY A N 1
ATOM 1449 C CA . GLY A 1 194 ? 28.738 -18.617 13.109 1.00 47.16 194 GLY A CA 1
ATOM 1450 C C . GLY A 1 194 ? 29.683 -18.506 11.913 1.00 47.16 194 GLY A C 1
ATOM 1451 O O . GLY A 1 194 ? 30.386 -19.470 11.616 1.00 47.16 194 GLY A O 1
ATOM 1452 N N . ALA A 1 195 ? 29.803 -17.333 11.287 1.00 45.22 195 ALA A N 1
ATOM 1453 C CA . ALA A 1 195 ? 30.670 -17.101 10.125 1.00 45.22 195 ALA A CA 1
ATOM 1454 C C . ALA A 1 195 ? 32.181 -17.252 10.397 1.00 45.22 195 ALA A C 1
ATOM 1456 O O . ALA A 1 195 ? 32.992 -17.191 9.477 1.00 45.22 195 ALA A O 1
ATOM 1457 N N . ARG A 1 196 ? 32.591 -17.482 11.653 1.00 45.00 196 ARG A N 1
ATOM 1458 C CA . ARG A 1 196 ? 33.992 -17.762 12.016 1.00 45.00 196 ARG A CA 1
ATOM 1459 C C . ARG A 1 196 ? 34.508 -19.116 11.516 1.00 45.00 196 ARG A C 1
ATOM 1461 O O . ARG A 1 196 ? 35.693 -19.388 11.678 1.00 45.00 196 ARG A O 1
ATOM 1468 N N . GLN A 1 197 ? 33.644 -19.978 10.975 1.00 49.12 197 GLN A N 1
ATOM 1469 C CA . GLN A 1 197 ? 34.039 -21.290 10.444 1.00 49.12 197 GLN A CA 1
ATOM 1470 C C . GLN A 1 197 ? 34.484 -21.261 8.972 1.00 49.12 197 GLN A C 1
ATOM 1472 O O . GLN A 1 197 ? 35.046 -22.250 8.507 1.00 49.12 197 GLN A O 1
ATOM 1477 N N . CYS A 1 198 ? 34.269 -20.158 8.250 1.00 52.69 198 CYS A N 1
ATOM 1478 C CA . CYS A 1 198 ? 34.723 -19.971 6.870 1.00 52.69 198 CYS A CA 1
ATOM 1479 C C . CYS A 1 198 ? 35.813 -18.887 6.795 1.00 52.69 198 CYS A C 1
ATOM 1481 O O . CYS A 1 198 ? 35.749 -17.886 7.505 1.00 52.69 198 CYS A O 1
ATOM 1483 N N . ASP A 1 199 ? 36.817 -19.102 5.938 1.00 46.94 199 ASP A N 1
ATOM 1484 C CA . ASP A 1 199 ? 37.887 -18.146 5.621 1.00 46.94 199 ASP A CA 1
ATOM 1485 C C . ASP A 1 199 ? 37.797 -17.748 4.130 1.00 46.94 199 ASP A C 1
ATOM 1487 O O . ASP A 1 199 ? 37.873 -18.639 3.277 1.00 46.94 199 ASP A O 1
ATOM 1491 N N . PRO A 1 200 ? 37.614 -16.454 3.785 1.00 54.31 200 PRO A N 1
ATOM 1492 C CA . PRO A 1 200 ? 37.376 -15.331 4.695 1.00 54.31 200 PRO A CA 1
ATOM 1493 C C . PRO A 1 200 ? 35.991 -15.418 5.352 1.00 54.31 200 PRO A C 1
ATOM 1495 O O . PRO A 1 200 ? 35.072 -16.024 4.799 1.00 54.31 200 PRO A O 1
ATOM 1498 N N . ALA A 1 201 ? 35.850 -14.799 6.531 1.00 53.34 201 ALA A N 1
ATOM 1499 C CA . ALA A 1 201 ? 34.621 -14.805 7.329 1.00 53.34 201 ALA A CA 1
ATOM 1500 C C . ALA A 1 201 ? 33.400 -14.433 6.472 1.00 53.34 201 ALA A C 1
ATOM 1502 O O . ALA A 1 201 ? 33.257 -13.293 6.025 1.00 53.34 201 ALA A O 1
ATOM 1503 N N . CYS A 1 202 ? 32.538 -15.414 6.221 1.00 53.94 202 CYS A N 1
ATOM 1504 C CA . CYS A 1 202 ? 31.429 -15.289 5.292 1.00 53.94 202 CYS A CA 1
ATOM 1505 C C . CYS A 1 202 ? 30.122 -14.969 6.041 1.00 53.94 202 CYS A C 1
ATOM 1507 O O . CYS A 1 202 ? 29.648 -15.775 6.823 1.00 53.94 202 CYS A O 1
ATOM 1509 N N . GLY A 1 203 ? 29.550 -13.778 5.809 1.00 51.59 203 GLY A N 1
ATOM 1510 C CA . GLY A 1 203 ? 28.160 -13.417 6.142 1.00 51.59 203 GLY A CA 1
ATOM 1511 C C . GLY A 1 203 ? 27.765 -13.264 7.626 1.00 51.59 203 GLY A C 1
ATOM 1512 O O . GLY A 1 203 ? 26.695 -13.707 8.041 1.00 51.59 203 GLY A O 1
ATOM 1513 N N . GLU A 1 204 ? 28.556 -12.541 8.421 1.00 53.22 204 GLU A N 1
ATOM 1514 C CA . GLU A 1 204 ? 28.023 -11.938 9.655 1.00 53.22 204 GLU A CA 1
ATOM 1515 C C . GLU A 1 204 ? 26.896 -10.950 9.285 1.00 53.22 204 GLU A C 1
ATOM 1517 O O . GLU A 1 204 ? 27.147 -9.914 8.662 1.00 53.22 204 GLU A O 1
ATOM 1522 N N . GLY A 1 205 ? 25.651 -11.276 9.641 1.00 46.38 205 GLY A N 1
ATOM 1523 C CA . GLY A 1 205 ? 24.511 -10.383 9.436 1.00 46.38 205 GLY A CA 1
ATOM 1524 C C . GLY A 1 205 ? 24.617 -9.138 10.325 1.00 46.38 205 GLY A C 1
ATOM 1525 O O . GLY A 1 205 ? 24.745 -9.230 11.542 1.00 46.38 205 GLY A O 1
ATOM 1526 N N . LEU A 1 206 ? 24.552 -7.951 9.732 1.00 49.31 206 LEU A N 1
ATOM 1527 C CA . LEU A 1 206 ? 24.497 -6.660 10.411 1.00 49.31 206 LEU A CA 1
ATOM 1528 C C . LEU A 1 206 ? 23.067 -6.348 10.881 1.00 49.31 206 LEU A C 1
ATOM 1530 O O . LEU A 1 206 ? 22.089 -6.905 10.398 1.00 49.31 206 LEU A O 1
ATOM 1534 N N . ALA A 1 207 ? 22.902 -5.367 11.775 1.00 49.72 207 ALA A N 1
ATOM 1535 C CA . ALA A 1 207 ? 21.577 -4.934 12.245 1.00 49.72 207 ALA A CA 1
ATOM 1536 C C . ALA A 1 207 ? 20.618 -4.489 11.114 1.00 49.72 207 ALA A C 1
ATOM 1538 O O . ALA A 1 207 ? 19.402 -4.509 11.305 1.00 49.72 207 ALA A O 1
ATOM 1539 N N . LYS A 1 208 ? 21.153 -4.104 9.946 1.00 49.12 208 LYS A N 1
ATOM 1540 C CA . LYS A 1 208 ? 20.386 -3.804 8.725 1.00 49.12 208 LYS A CA 1
ATOM 1541 C C . LYS A 1 208 ? 19.853 -5.051 8.001 1.00 49.12 208 LYS A C 1
ATOM 1543 O O . LYS A 1 208 ? 18.911 -4.925 7.233 1.00 49.12 208 LYS A O 1
ATOM 1548 N N . ASP A 1 209 ? 20.407 -6.231 8.280 1.00 46.03 209 ASP A N 1
ATOM 1549 C CA . ASP A 1 209 ? 20.027 -7.508 7.658 1.00 46.03 209 ASP A CA 1
ATOM 1550 C C . ASP A 1 209 ? 18.838 -8.173 8.384 1.00 46.03 209 ASP A C 1
ATOM 1552 O O . ASP A 1 209 ? 18.369 -9.245 8.001 1.00 46.03 209 ASP A O 1
ATOM 1556 N N . ARG A 1 210 ? 18.309 -7.518 9.429 1.00 52.00 210 ARG A N 1
ATOM 1557 C CA . ARG A 1 210 ? 17.108 -7.934 10.158 1.00 52.00 210 ARG A CA 1
ATOM 1558 C C . ARG A 1 210 ? 15.871 -7.894 9.259 1.00 52.00 210 ARG A C 1
ATOM 1560 O O . ARG A 1 210 ? 15.605 -6.896 8.594 1.00 52.00 210 ARG A O 1
ATOM 1567 N N . ASN A 1 211 ? 15.039 -8.933 9.336 1.00 52.94 211 ASN A N 1
ATOM 1568 C CA . ASN A 1 211 ? 13.697 -8.899 8.757 1.00 52.94 211 ASN A CA 1
ATOM 1569 C C . ASN A 1 211 ? 12.828 -7.924 9.548 1.00 52.94 211 ASN A C 1
ATOM 1571 O O . ASN A 1 211 ? 12.426 -8.185 10.681 1.00 52.94 211 ASN A O 1
ATOM 1575 N N . VAL A 1 212 ? 12.578 -6.773 8.943 1.00 56.91 212 VAL A N 1
ATOM 1576 C CA . VAL A 1 212 ? 11.646 -5.761 9.424 1.00 56.91 212 VAL A CA 1
ATOM 1577 C C . VAL A 1 212 ? 10.237 -6.169 9.007 1.00 56.91 212 VAL A C 1
ATOM 1579 O O . VAL A 1 212 ? 9.969 -6.370 7.825 1.00 56.91 212 VAL A O 1
ATOM 1582 N N . GLU A 1 213 ? 9.326 -6.281 9.975 1.00 71.94 213 GLU A N 1
ATOM 1583 C CA . GLU A 1 213 ? 7.919 -6.018 9.676 1.00 71.94 213 GLU A CA 1
ATOM 1584 C C . GLU A 1 213 ? 7.854 -4.574 9.175 1.00 71.94 213 GLU A C 1
ATOM 1586 O O . GLU A 1 213 ? 8.142 -3.631 9.919 1.00 71.94 213 GLU A O 1
ATOM 1591 N N . LEU A 1 214 ? 7.541 -4.404 7.894 1.00 77.81 214 LEU A N 1
ATOM 1592 C CA . LEU A 1 214 ? 7.377 -3.083 7.323 1.00 77.81 214 LEU A CA 1
ATOM 1593 C C . LEU A 1 214 ? 5.935 -2.641 7.578 1.00 77.81 214 LEU A C 1
ATOM 1595 O O . LEU A 1 214 ? 5.007 -3.057 6.882 1.00 77.81 214 LEU A O 1
ATOM 1599 N N . LEU A 1 215 ? 5.764 -1.811 8.606 1.00 79.25 215 LEU A N 1
ATOM 1600 C CA . LEU A 1 215 ? 4.483 -1.207 8.952 1.00 79.25 215 LEU A CA 1
ATOM 1601 C C . LEU A 1 215 ? 4.255 0.054 8.112 1.00 79.25 215 LEU A C 1
ATOM 1603 O O . LEU A 1 215 ? 4.972 1.048 8.230 1.00 79.25 215 LEU A O 1
ATOM 1607 N N . LEU A 1 216 ? 3.225 0.015 7.278 1.00 80.31 216 LEU A N 1
ATOM 1608 C CA . LEU A 1 216 ? 2.867 1.053 6.321 1.00 80.31 216 LEU A CA 1
ATOM 1609 C C . LEU A 1 216 ? 1.542 1.692 6.700 1.00 80.31 216 LEU A C 1
ATOM 1611 O O . LEU A 1 216 ? 0.639 1.023 7.190 1.00 80.31 216 LEU A O 1
ATOM 1615 N N . ARG A 1 217 ? 1.371 2.984 6.414 1.00 76.56 217 ARG A N 1
ATOM 1616 C CA . ARG A 1 217 ? 0.019 3.550 6.342 1.00 76.56 217 ARG A CA 1
ATOM 1617 C C . ARG A 1 217 ? -0.635 3.013 5.079 1.00 76.56 217 ARG A C 1
ATOM 1619 O O . ARG A 1 217 ? -0.005 2.996 4.030 1.00 76.56 217 ARG A O 1
ATOM 1626 N N . ASP A 1 218 ? -1.880 2.575 5.184 1.00 78.75 218 ASP A N 1
ATOM 1627 C CA . ASP A 1 218 ? -2.639 2.137 4.021 1.00 78.75 218 ASP A CA 1
ATOM 1628 C C . ASP A 1 218 ? -2.972 3.364 3.157 1.00 78.75 218 ASP A C 1
ATOM 1630 O O . ASP A 1 218 ? -3.752 4.213 3.602 1.00 78.75 218 ASP A O 1
ATOM 1634 N N . PRO A 1 219 ? -2.408 3.502 1.945 1.00 70.88 219 PRO A N 1
ATOM 1635 C CA . PRO A 1 219 ? -2.577 4.720 1.157 1.00 70.88 219 PRO A CA 1
ATOM 1636 C C . PRO A 1 219 ? -4.001 4.886 0.616 1.00 70.88 219 PRO A C 1
ATOM 1638 O O . PRO A 1 219 ? -4.419 5.993 0.294 1.00 70.88 219 PRO A O 1
ATOM 1641 N N . LEU A 1 220 ? -4.789 3.806 0.576 1.00 68.50 220 LEU A N 1
ATOM 1642 C CA . LEU A 1 220 ? -6.221 3.869 0.269 1.00 68.50 220 LEU A CA 1
ATOM 1643 C C . LEU A 1 220 ? -7.082 4.202 1.491 1.00 68.50 220 LEU A C 1
ATOM 1645 O O . LEU A 1 220 ? -8.299 4.400 1.373 1.00 68.50 220 LEU A O 1
ATOM 1649 N N . ARG A 1 221 ? -6.469 4.220 2.677 1.00 67.56 221 ARG A N 1
ATOM 1650 C CA . ARG A 1 221 ? -7.129 4.464 3.957 1.00 67.56 221 ARG A CA 1
ATOM 1651 C C . ARG A 1 221 ? -6.280 5.354 4.869 1.00 67.56 221 ARG A C 1
ATOM 1653 O O . ARG A 1 221 ? -5.994 4.949 6.002 1.00 67.56 221 ARG A O 1
ATOM 1660 N N . PRO A 1 222 ? -5.879 6.555 4.416 1.00 55.78 222 PRO A N 1
ATOM 1661 C CA . PRO A 1 222 ? -5.116 7.470 5.243 1.00 55.78 222 PRO A CA 1
ATOM 1662 C C . PRO A 1 222 ? -6.022 8.007 6.356 1.00 55.78 222 PRO A C 1
ATOM 1664 O O . PRO A 1 222 ? -6.606 9.075 6.258 1.00 55.78 222 PRO A O 1
ATOM 1667 N N . CYS A 1 223 ? -6.126 7.267 7.456 1.00 58.88 223 CYS A N 1
ATOM 1668 C CA . CYS A 1 223 ? -6.646 7.780 8.714 1.00 58.88 223 CYS A CA 1
ATOM 1669 C C . CYS A 1 223 ? -5.543 8.636 9.371 1.00 58.88 223 CYS A C 1
ATOM 1671 O O . CYS A 1 223 ? -4.998 8.267 10.419 1.00 58.88 223 CYS A O 1
ATOM 1673 N N . THR A 1 224 ? -5.120 9.730 8.733 1.00 55.78 224 THR A N 1
ATOM 1674 C CA . THR A 1 224 ? -4.126 10.641 9.311 1.00 55.78 224 THR A CA 1
ATOM 1675 C C . THR A 1 224 ? -4.823 11.527 10.344 1.00 55.78 224 THR A C 1
ATOM 1677 O O . THR A 1 224 ? -5.817 12.192 10.067 1.00 55.78 224 THR A O 1
ATOM 1680 N N . THR A 1 225 ? -4.369 11.450 11.598 1.00 54.19 225 THR A N 1
ATOM 1681 C CA . THR A 1 225 ? -4.994 12.147 12.732 1.00 54.19 225 THR A CA 1
ATOM 1682 C C . THR A 1 225 ? -4.960 13.655 12.511 1.00 54.19 225 THR A C 1
ATOM 1684 O O . THR A 1 225 ? -3.876 14.235 12.502 1.00 54.19 225 THR A O 1
ATOM 1687 N N . LYS A 1 226 ? -6.136 14.276 12.365 1.00 67.44 226 LYS A N 1
ATOM 1688 C CA . LYS A 1 226 ? -6.280 15.735 12.231 1.00 67.44 226 LYS A CA 1
ATOM 1689 C C . LYS A 1 226 ? -6.952 16.368 13.449 1.00 67.44 226 LYS A C 1
ATOM 1691 O O . LYS A 1 226 ? -6.640 17.509 13.775 1.00 67.44 226 LYS A O 1
ATOM 1696 N N . VAL A 1 227 ? -7.792 15.620 14.175 1.00 80.62 227 VAL A N 1
ATOM 1697 C CA . VAL A 1 227 ? -8.507 16.132 15.355 1.00 80.62 227 VAL A CA 1
ATOM 1698 C C . VAL A 1 227 ? -8.550 15.075 16.463 1.00 80.62 227 VAL A C 1
ATOM 1700 O O . VAL A 1 227 ? -8.986 13.944 16.246 1.00 80.62 227 VAL A O 1
ATOM 1703 N N . ALA A 1 228 ? -8.106 15.443 17.664 1.00 90.50 228 ALA A N 1
ATOM 1704 C CA . ALA A 1 228 ? -8.158 14.586 18.845 1.00 90.50 228 ALA A CA 1
ATOM 1705 C C . ALA A 1 228 ? -8.729 15.348 20.045 1.00 90.50 228 ALA A C 1
ATOM 1707 O O . ALA A 1 228 ? -8.382 16.509 20.263 1.00 90.50 228 ALA A O 1
ATOM 1708 N N . GLY A 1 229 ? -9.579 14.670 20.812 1.00 90.19 229 GLY A N 1
ATOM 1709 C CA . GLY A 1 229 ? -10.114 15.131 22.083 1.00 90.19 229 GLY A CA 1
ATOM 1710 C C . GLY A 1 229 ? -9.122 15.009 23.241 1.00 90.19 229 GLY A C 1
ATOM 1711 O O . GLY A 1 229 ? -7.920 14.741 23.087 1.00 90.19 229 GLY A O 1
ATOM 1712 N N . THR A 1 230 ? -9.659 15.223 24.428 1.00 93.81 230 THR A N 1
ATOM 1713 C CA . THR A 1 230 ? -9.013 15.154 25.736 1.00 93.81 230 THR A CA 1
ATOM 1714 C C . THR A 1 230 ? -9.314 13.808 26.406 1.00 93.81 230 THR A C 1
ATOM 1716 O O . THR A 1 230 ? -9.577 12.832 25.729 1.00 93.81 230 THR A O 1
ATOM 1719 N N . ALA A 1 231 ? -9.164 13.684 27.726 1.00 91.31 231 ALA A N 1
ATOM 1720 C CA . ALA A 1 231 ? -9.580 12.482 28.464 1.00 91.31 231 ALA A CA 1
ATOM 1721 C C . ALA A 1 231 ? -10.964 12.643 29.128 1.00 91.31 231 ALA A C 1
ATOM 1723 O O . ALA A 1 231 ? -11.333 11.836 29.985 1.00 91.31 231 ALA A O 1
ATOM 1724 N N . GLY A 1 232 ? -11.669 13.733 28.814 1.00 94.12 232 GLY A N 1
ATOM 1725 C CA . GLY A 1 232 ? -13.016 14.025 29.287 1.00 94.12 232 GLY A CA 1
ATOM 1726 C C . GLY A 1 232 ? -14.018 14.051 28.131 1.00 94.12 232 GLY A C 1
ATOM 1727 O O . GLY A 1 232 ? -13.658 13.739 27.010 1.00 94.12 232 GLY A O 1
ATOM 1728 N N . PRO A 1 233 ? -15.284 14.415 28.391 1.00 97.62 233 PRO A N 1
ATOM 1729 C CA . PRO A 1 233 ? -16.300 14.499 27.347 1.00 97.62 233 PRO A CA 1
ATOM 1730 C C . PRO A 1 233 ? -16.006 15.624 26.351 1.00 97.62 233 PRO A C 1
ATOM 1732 O O . PRO A 1 233 ? -16.014 16.801 26.720 1.00 97.62 233 PRO A O 1
ATOM 1735 N N . ASP A 1 234 ? -15.848 15.267 25.084 1.00 97.94 234 ASP A N 1
ATOM 1736 C CA . ASP A 1 234 ? -15.503 16.187 24.011 1.00 97.94 234 ASP A CA 1
ATOM 1737 C C . ASP A 1 234 ? -16.599 16.312 22.944 1.00 97.94 234 ASP A C 1
ATOM 1739 O O . ASP A 1 234 ? -17.483 15.467 22.767 1.00 97.94 234 ASP A O 1
ATOM 1743 N N . ARG A 1 235 ? -16.550 17.427 22.209 1.00 97.81 235 ARG A N 1
ATOM 1744 C CA . ARG A 1 235 ? -17.327 17.631 20.983 1.00 97.81 235 ARG A CA 1
ATOM 1745 C C . ARG A 1 235 ? -16.365 17.871 19.838 1.00 97.81 235 ARG A C 1
ATOM 1747 O O . ARG A 1 235 ? -15.791 18.951 19.730 1.00 97.81 235 ARG A O 1
ATOM 1754 N N . LEU A 1 236 ? -16.214 16.866 18.992 1.00 96.25 236 LEU A N 1
ATOM 1755 C CA . LEU A 1 236 ? -15.340 16.898 17.833 1.00 96.25 236 LEU A CA 1
ATOM 1756 C C . LEU A 1 236 ? -16.182 17.005 16.567 1.00 96.25 236 LEU A C 1
ATOM 1758 O O . LEU A 1 236 ? -17.213 16.347 16.427 1.00 96.25 236 LEU A O 1
ATOM 1762 N N . ARG A 1 237 ? -15.730 17.846 15.643 1.00 95.12 237 ARG A N 1
ATOM 1763 C CA . ARG A 1 237 ? -16.359 18.033 14.342 1.00 95.12 237 ARG A CA 1
ATOM 1764 C C . ARG A 1 237 ? -15.270 18.099 13.284 1.00 95.12 237 ARG A C 1
ATOM 1766 O O . ARG A 1 237 ? -14.367 18.925 13.415 1.00 95.12 237 ARG A O 1
ATOM 1773 N N . GLY A 1 238 ? -15.371 17.240 12.282 1.00 91.50 238 GLY A N 1
ATOM 1774 C CA . GLY A 1 238 ? -14.530 17.262 11.098 1.00 91.50 238 GLY A CA 1
ATOM 1775 C C . GLY A 1 238 ? -14.910 18.385 10.131 1.00 91.50 238 GLY A C 1
ATOM 1776 O O . GLY A 1 238 ? -15.598 19.365 10.460 1.00 91.50 238 GLY A O 1
ATOM 1777 N N . SER A 1 239 ? -14.440 18.227 8.911 1.00 87.94 239 SER A N 1
ATOM 1778 C CA . SER A 1 239 ? -14.561 19.102 7.753 1.00 87.94 239 SER A CA 1
ATOM 1779 C C . SER A 1 239 ? -14.966 18.267 6.538 1.00 87.94 239 SER A C 1
ATOM 1781 O O . SER A 1 239 ? -15.255 17.095 6.679 1.00 87.94 239 SER A O 1
ATOM 1783 N N . ASP A 1 240 ? -14.990 18.841 5.336 1.00 86.25 240 ASP A N 1
ATOM 1784 C CA . ASP A 1 240 ? -15.298 18.064 4.122 1.00 86.25 240 ASP A CA 1
ATOM 1785 C C . ASP A 1 240 ? -14.088 17.253 3.592 1.00 86.25 240 ASP A C 1
ATOM 1787 O O . ASP A 1 240 ? -14.075 16.791 2.450 1.00 86.25 240 ASP A O 1
ATOM 1791 N N . ALA A 1 241 ? -13.025 17.144 4.394 1.00 81.88 241 ALA A N 1
ATOM 1792 C CA . ALA A 1 241 ? -11.815 16.396 4.079 1.00 81.88 241 ALA A CA 1
ATOM 1793 C C . ALA A 1 241 ? -11.849 15.021 4.756 1.00 81.88 241 ALA A C 1
ATOM 1795 O O . ALA A 1 241 ? -12.474 14.855 5.786 1.00 81.88 241 ALA A O 1
ATOM 1796 N N . SER A 1 242 ? -11.098 14.055 4.224 1.00 79.75 242 SER A N 1
ATOM 1797 C CA . SER A 1 242 ? -10.930 12.748 4.878 1.00 79.75 242 SER A CA 1
ATOM 1798 C C . SER A 1 242 ? -10.057 12.879 6.128 1.00 79.75 242 SER A C 1
ATOM 1800 O O . SER A 1 242 ? -8.887 13.262 6.025 1.00 79.75 242 SER A O 1
ATOM 1802 N N . GLU A 1 243 ? -10.610 12.581 7.302 1.00 83.62 243 GLU A N 1
ATOM 1803 C CA . GLU A 1 243 ? -9.978 12.858 8.590 1.00 83.62 243 GLU A CA 1
ATOM 1804 C C . GLU A 1 243 ? -9.991 11.657 9.534 1.00 83.62 243 GLU A C 1
ATOM 1806 O O . GLU A 1 243 ? -10.853 10.786 9.498 1.00 83.62 243 GLU A O 1
ATOM 1811 N N . ARG A 1 244 ? -9.032 11.620 10.463 1.00 85.62 244 ARG A N 1
ATOM 1812 C CA . ARG A 1 244 ? -9.145 10.775 11.656 1.00 85.62 244 ARG A CA 1
ATOM 1813 C C . ARG A 1 244 ? -9.502 11.625 12.868 1.00 85.62 244 ARG A C 1
ATOM 1815 O O . ARG A 1 244 ? -8.721 12.500 13.261 1.00 85.62 244 ARG A O 1
ATOM 1822 N N . LEU A 1 245 ? -10.653 11.302 13.455 1.00 92.12 245 LEU A N 1
ATOM 1823 C CA . LEU A 1 245 ? -11.238 11.930 14.636 1.00 92.12 245 LEU A CA 1
ATOM 1824 C C . LEU A 1 245 ? -11.148 10.955 15.817 1.00 92.12 245 LEU A C 1
ATOM 1826 O O . LEU A 1 245 ? -11.625 9.823 15.724 1.00 92.12 245 LEU A O 1
ATOM 1830 N N . LEU A 1 246 ? -10.514 11.371 16.915 1.00 92.75 246 LEU A N 1
ATOM 1831 C CA . LEU A 1 246 ? -10.285 10.523 18.092 1.00 92.75 246 LEU A CA 1
ATOM 1832 C C . LEU A 1 246 ? -10.863 11.162 19.362 1.00 92.75 246 LEU A C 1
ATOM 1834 O O . LEU A 1 246 ? -10.297 12.147 19.828 1.00 92.75 246 LEU A O 1
ATOM 1838 N N . GLY A 1 247 ? -11.916 10.577 19.938 1.00 93.75 247 GLY A N 1
ATOM 1839 C CA . GLY A 1 247 ? -12.535 11.028 21.196 1.00 93.75 247 GLY A CA 1
ATOM 1840 C C . GLY A 1 247 ? -11.650 10.795 22.422 1.00 93.75 247 GLY A C 1
ATOM 1841 O O . GLY A 1 247 ? -11.321 11.745 23.121 1.00 93.75 247 GLY A O 1
ATOM 1842 N N . ARG A 1 248 ? -11.080 9.579 22.531 1.00 92.94 248 ARG A N 1
ATOM 1843 C CA . ARG A 1 248 ? -10.274 9.056 23.666 1.00 92.94 248 ARG A CA 1
ATOM 1844 C C . ARG A 1 248 ? -11.212 8.677 24.842 1.00 92.94 248 ARG A C 1
ATOM 1846 O O . ARG A 1 248 ? -12.329 8.257 24.576 1.00 92.94 248 ARG A O 1
ATOM 1853 N N . PRO A 1 249 ? -10.780 8.562 26.119 1.00 94.50 249 PRO A N 1
ATOM 1854 C CA . PRO A 1 249 ? -11.742 8.369 27.202 1.00 94.50 249 PRO A CA 1
ATOM 1855 C C . PRO A 1 249 ? -12.659 9.584 27.346 1.00 94.50 249 PRO A C 1
ATOM 1857 O O . PRO A 1 249 ? -12.158 10.700 27.351 1.00 94.50 249 PRO A O 1
ATOM 1860 N N . GLY A 1 250 ? -13.952 9.370 27.552 1.00 96.06 250 GLY A N 1
ATOM 1861 C CA . GLY A 1 250 ? -14.926 10.455 27.576 1.00 96.06 250 GLY A CA 1
ATOM 1862 C C . GLY A 1 250 ? -16.318 9.966 27.205 1.00 96.06 250 GLY A C 1
ATOM 1863 O O . GLY A 1 250 ? -16.523 8.795 26.931 1.00 96.06 250 GLY A O 1
ATOM 1864 N N . ALA A 1 251 ? -17.311 10.846 27.275 1.00 97.81 251 ALA A N 1
ATOM 1865 C CA . 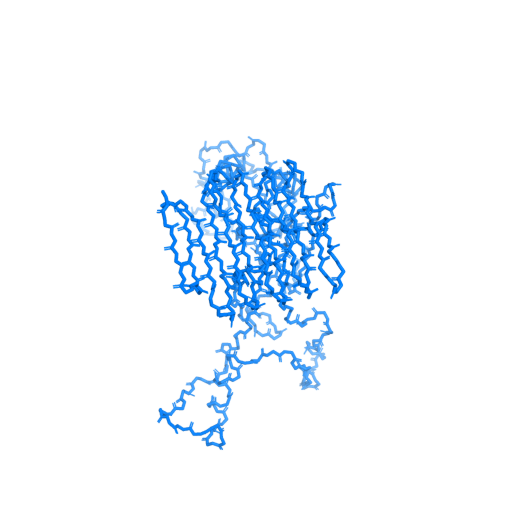ALA A 1 251 ? -18.606 10.596 26.644 1.00 97.81 251 ALA A CA 1
ATOM 1866 C C . ALA A 1 251 ? -18.715 11.566 25.473 1.00 97.81 251 ALA A C 1
ATOM 1868 O O . ALA A 1 251 ? -19.212 12.688 25.628 1.00 97.81 251 ALA A O 1
ATOM 1869 N N . ASP A 1 252 ? -18.184 11.147 24.334 1.00 98.38 252 ASP A N 1
ATOM 1870 C CA . ASP A 1 252 ? -17.834 12.051 23.253 1.00 98.38 252 ASP A CA 1
ATOM 1871 C C . ASP A 1 252 ? -18.957 12.191 22.234 1.00 98.38 252 ASP A C 1
ATOM 1873 O O . ASP A 1 252 ? -19.833 11.335 22.067 1.00 98.38 252 ASP A O 1
ATOM 1877 N N . ARG A 1 253 ? -18.956 13.322 21.532 1.00 98.38 253 ARG A N 1
ATOM 1878 C CA . ARG A 1 253 ? -19.778 13.533 20.339 1.00 98.38 253 ARG A CA 1
ATOM 1879 C C . ARG A 1 253 ? -18.860 13.846 19.179 1.00 98.38 253 ARG A C 1
ATOM 1881 O O . ARG A 1 253 ? -18.202 14.882 19.206 1.00 98.38 253 ARG A O 1
ATOM 1888 N N . ILE A 1 254 ? -18.839 12.971 18.183 1.00 97.94 254 ILE A N 1
ATOM 1889 C CA . ILE A 1 254 ? -17.945 13.077 17.034 1.00 97.94 254 ILE A CA 1
ATOM 1890 C C . ILE A 1 254 ? -18.774 13.069 15.751 1.00 97.94 254 ILE A C 1
ATOM 1892 O O . ILE A 1 254 ? -19.554 12.145 15.534 1.00 97.94 254 ILE A O 1
ATOM 1896 N N . ASP A 1 255 ? -18.596 14.105 14.934 1.00 96.62 255 ASP A N 1
ATOM 1897 C CA . ASP A 1 255 ? -19.244 14.310 13.632 1.00 96.62 255 ASP A CA 1
ATOM 1898 C C . ASP A 1 255 ? -18.162 14.358 12.542 1.00 96.62 255 ASP A C 1
ATOM 1900 O O . ASP A 1 255 ? -17.381 15.314 12.516 1.00 96.62 255 ASP A O 1
ATOM 1904 N N . GLY A 1 256 ? -18.088 13.308 11.713 1.00 92.94 256 GLY A N 1
ATOM 1905 C CA . GLY A 1 256 ? -17.130 13.140 10.611 1.00 92.94 256 GLY A CA 1
ATOM 1906 C C . GLY A 1 256 ? -17.273 14.201 9.530 1.00 92.94 256 GLY A C 1
ATOM 1907 O O . GLY A 1 256 ? -16.293 14.866 9.212 1.00 92.94 256 GLY A O 1
ATOM 1908 N N . ARG A 1 257 ? -18.525 14.512 9.165 1.00 92.88 257 ARG A N 1
ATOM 1909 C CA . ARG A 1 257 ? -18.930 15.396 8.057 1.00 92.88 257 ARG A CA 1
ATOM 1910 C C . ARG A 1 257 ? -18.706 14.696 6.717 1.00 92.88 257 ARG A C 1
ATOM 1912 O O . ARG A 1 257 ? -19.059 13.534 6.597 1.00 92.88 257 ARG A O 1
ATOM 1919 N N . SER A 1 258 ? -18.330 15.428 5.670 1.00 88.81 258 SER A N 1
ATOM 1920 C CA . SER A 1 258 ? -18.142 14.830 4.347 1.00 88.81 258 SER A CA 1
ATOM 1921 C C . SER A 1 258 ? -16.715 14.308 4.232 1.00 88.81 258 SER A C 1
ATOM 1923 O O . SER A 1 258 ? -15.787 14.986 4.648 1.00 88.81 258 SER A O 1
ATOM 1925 N N . GLY A 1 259 ? -16.502 13.192 3.549 1.00 82.69 259 GLY A N 1
ATOM 1926 C CA . GLY A 1 259 ? -15.157 12.659 3.351 1.00 82.69 259 GLY A CA 1
ATOM 1927 C C . GLY A 1 259 ? -15.102 11.171 3.637 1.00 82.69 259 GLY A C 1
ATOM 1928 O O . GLY A 1 259 ? -16.113 10.517 3.817 1.00 82.69 259 GLY A O 1
ATOM 1929 N N . ARG A 1 260 ? -13.906 10.585 3.586 1.00 83.88 260 ARG A N 1
ATOM 1930 C CA . ARG A 1 260 ? -13.671 9.221 4.067 1.00 83.88 260 ARG A CA 1
ATOM 1931 C C . ARG A 1 260 ? -13.056 9.346 5.451 1.00 83.88 260 ARG A C 1
ATOM 1933 O O . ARG A 1 260 ? -11.841 9.508 5.570 1.00 83.88 260 ARG A O 1
ATOM 1940 N N . ASP A 1 261 ? -13.886 9.270 6.477 1.00 88.81 261 ASP A N 1
ATOM 1941 C CA . ASP A 1 261 ? -13.461 9.522 7.843 1.00 88.81 261 ASP A CA 1
ATOM 1942 C C . ASP A 1 261 ? -13.148 8.247 8.618 1.00 88.81 261 ASP A C 1
ATOM 1944 O O . ASP A 1 261 ? -13.704 7.166 8.410 1.00 88.81 261 ASP A O 1
ATOM 1948 N N . CYS A 1 262 ? -12.232 8.379 9.570 1.00 88.56 262 CYS A N 1
ATOM 1949 C CA . CYS A 1 262 ? -11.927 7.374 10.571 1.00 88.56 262 CYS A CA 1
ATOM 1950 C C . CYS A 1 262 ? -12.307 7.923 11.944 1.00 88.56 262 CYS A C 1
ATOM 1952 O O . CYS A 1 262 ? -11.515 8.597 12.608 1.00 88.56 262 CYS A O 1
ATOM 1954 N N . VAL A 1 263 ? -13.525 7.609 12.367 1.00 93.75 263 VAL A N 1
ATOM 1955 C CA . VAL A 1 263 ? -14.123 8.064 13.620 1.00 93.75 263 VAL A CA 1
ATOM 1956 C C . VAL A 1 263 ? -13.890 7.016 14.704 1.00 93.75 263 VAL A C 1
ATOM 1958 O O . VAL A 1 263 ? -14.337 5.873 14.596 1.00 93.75 263 VAL A O 1
ATOM 1961 N N . ILE A 1 264 ? -13.171 7.391 15.760 1.00 93.69 264 ILE A N 1
ATOM 1962 C CA . ILE A 1 264 ? -12.869 6.522 16.901 1.00 93.69 264 ILE A CA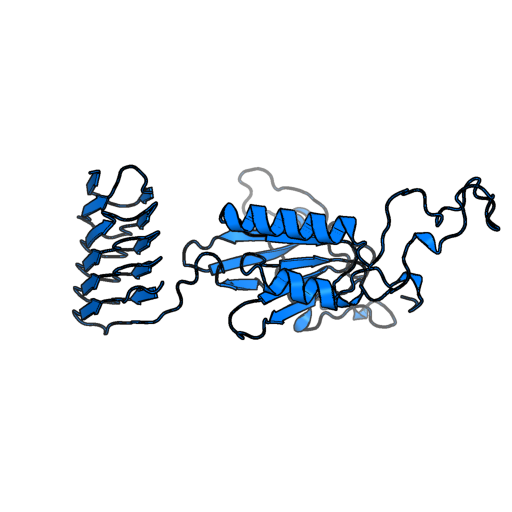 1
ATOM 1963 C C . ILE A 1 264 ? -13.394 7.199 18.166 1.00 93.69 264 ILE A C 1
ATOM 1965 O O . ILE A 1 264 ? -12.848 8.229 18.557 1.00 93.69 264 ILE A O 1
ATOM 1969 N N . GLY A 1 265 ? -14.410 6.606 18.799 1.00 93.88 265 GLY A N 1
ATOM 1970 C CA . GLY A 1 265 ? -14.975 7.080 20.068 1.00 93.88 265 GLY A CA 1
ATOM 1971 C C . GLY A 1 265 ? -13.952 6.961 21.187 1.00 93.88 265 GLY A C 1
ATOM 1972 O O . GLY A 1 265 ? -13.278 7.929 21.522 1.00 93.88 265 GLY A O 1
ATOM 1973 N N . GLY A 1 266 ? -13.682 5.734 21.622 1.00 93.12 266 GLY A N 1
ATOM 1974 C CA . GLY A 1 266 ? -12.715 5.471 22.676 1.00 93.12 266 GLY A CA 1
ATOM 1975 C C . GLY A 1 266 ? -13.386 4.774 23.846 1.00 93.12 266 GLY A C 1
ATOM 1976 O O . GLY A 1 266 ? -14.067 3.771 23.663 1.00 93.12 266 GLY A O 1
ATOM 1977 N N . ARG A 1 267 ? -13.117 5.213 25.075 1.00 93.50 267 ARG A N 1
ATOM 1978 C CA . ARG A 1 267 ? -13.760 4.610 26.253 1.00 93.50 267 ARG A CA 1
ATOM 1979 C C . ARG A 1 267 ? -14.851 5.534 26.763 1.00 93.50 267 ARG A C 1
ATOM 1981 O O . ARG A 1 267 ? -14.524 6.597 27.267 1.00 93.50 267 ARG A O 1
ATOM 1988 N N . GLY A 1 268 ? -16.076 5.039 26.831 1.00 95.31 268 GLY A N 1
ATOM 1989 C CA . GLY A 1 268 ? -17.219 5.699 27.445 1.00 95.31 268 GLY A CA 1
ATOM 1990 C C . GLY A 1 268 ? -18.435 5.623 26.533 1.00 95.31 268 GLY A C 1
ATOM 1991 O O . GLY A 1 268 ? -18.529 4.726 25.716 1.00 95.31 268 GLY A O 1
ATOM 1992 N N . ARG A 1 269 ? -19.454 6.449 26.769 1.00 97.69 269 ARG A N 1
ATOM 1993 C CA . ARG A 1 269 ? -20.705 6.366 25.994 1.00 97.69 269 ARG A CA 1
ATOM 1994 C C . ARG A 1 269 ? -20.696 7.419 24.906 1.00 97.69 269 ARG A C 1
ATOM 1996 O O . ARG A 1 269 ? -21.091 8.559 25.170 1.00 97.69 269 ARG A O 1
ATOM 2003 N N . ASP A 1 270 ? -20.311 7.012 23.707 1.00 98.44 270 ASP A N 1
ATOM 2004 C CA . ASP A 1 270 ? -20.049 7.944 22.623 1.00 98.44 270 ASP A CA 1
ATOM 2005 C C . ASP A 1 270 ? -21.230 8.070 21.656 1.00 98.44 270 ASP A C 1
ATOM 2007 O O . ASP A 1 270 ? -22.093 7.195 21.520 1.00 98.44 270 ASP A O 1
ATOM 2011 N N . ARG A 1 271 ? -21.292 9.209 20.967 1.00 98.38 271 ARG A N 1
ATOM 2012 C CA . ARG A 1 271 ? -22.169 9.434 19.815 1.00 98.38 271 ARG A CA 1
ATOM 2013 C C . ARG A 1 271 ? -21.305 9.722 18.603 1.00 98.38 271 ARG A C 1
ATOM 2015 O O . ARG A 1 271 ? -20.676 10.776 18.549 1.00 98.38 271 ARG A O 1
ATOM 2022 N N . LEU A 1 272 ? -21.300 8.794 17.656 1.00 98.31 272 LEU A N 1
ATOM 2023 C CA . LEU A 1 272 ? -20.410 8.815 16.502 1.00 98.31 272 LEU A CA 1
ATOM 2024 C C . LEU A 1 272 ? -21.227 8.918 15.219 1.00 98.31 272 LEU A C 1
ATOM 2026 O O . LEU A 1 272 ? -22.128 8.109 14.994 1.00 98.31 272 LEU A O 1
ATOM 2030 N N . GLU A 1 273 ? -20.904 9.891 14.382 1.00 97.56 273 GLU A N 1
ATOM 2031 C CA . GLU A 1 273 ? -21.506 10.093 13.070 1.00 97.56 273 GLU A CA 1
ATOM 2032 C C . GLU A 1 273 ? -20.402 10.105 12.012 1.00 97.56 273 GLU A C 1
ATOM 2034 O O . GLU A 1 273 ? -19.444 10.861 12.149 1.00 97.56 273 GLU A O 1
ATOM 2039 N N . GLY A 1 274 ? -20.508 9.214 11.020 1.00 93.12 274 GLY A N 1
ATOM 2040 C CA . GLY A 1 274 ? -19.587 9.168 9.876 1.00 93.12 274 GLY A CA 1
ATOM 2041 C C . GLY A 1 274 ? -19.860 10.335 8.939 1.00 93.12 274 GLY A C 1
ATOM 2042 O O . GLY A 1 274 ? -19.031 11.220 8.809 1.00 93.12 274 GLY A O 1
ATOM 2043 N N . GLY A 1 275 ? -21.101 10.415 8.454 1.00 93.62 275 GLY A N 1
ATOM 2044 C CA . GLY A 1 275 ? -21.528 11.431 7.500 1.00 93.62 275 GLY A CA 1
ATOM 2045 C C . GLY A 1 275 ? -21.426 10.919 6.058 1.00 93.62 275 GLY A C 1
ATOM 2046 O O . GLY A 1 275 ? -21.432 9.710 5.829 1.00 93.62 275 GLY A O 1
ATOM 2047 N N . PRO A 1 276 ? -21.455 11.812 5.053 1.00 89.75 276 PRO A N 1
ATOM 2048 C CA . PRO A 1 276 ? -21.339 11.406 3.660 1.00 89.75 276 PRO A CA 1
ATOM 2049 C C . PRO A 1 276 ? -19.925 10.942 3.285 1.00 89.75 276 PRO A C 1
ATOM 2051 O O . PRO A 1 276 ? -18.984 11.729 3.298 1.00 89.75 276 PRO A O 1
ATOM 2054 N N . GLY A 1 277 ? -19.806 9.720 2.774 1.00 85.56 277 GLY A N 1
ATOM 2055 C CA . GLY A 1 277 ? -18.582 9.195 2.172 1.00 85.56 277 GLY A CA 1
ATOM 2056 C C . GLY A 1 277 ? -18.317 7.763 2.608 1.00 85.56 277 GLY A C 1
ATOM 2057 O O . GLY A 1 277 ? -19.258 7.030 2.842 1.00 85.56 277 GLY A O 1
ATOM 2058 N N . HIS A 1 278 ? -17.071 7.297 2.581 1.00 85.25 278 HIS A N 1
ATOM 2059 C CA . HIS A 1 278 ? -16.751 5.895 2.891 1.00 85.25 278 HIS A CA 1
ATOM 2060 C C . HIS A 1 278 ? -16.067 5.803 4.247 1.00 85.25 278 HIS A C 1
ATOM 2062 O O . HIS A 1 278 ? -14.837 5.808 4.299 1.00 85.25 278 HIS A O 1
ATOM 2068 N N . ASP A 1 279 ? -16.830 5.662 5.316 1.00 90.12 279 ASP A N 1
ATOM 2069 C CA . ASP A 1 279 ? -16.337 5.885 6.665 1.00 90.12 279 ASP A CA 1
ATOM 2070 C C . ASP A 1 279 ? -15.966 4.607 7.407 1.00 90.12 279 ASP A C 1
ATOM 2072 O O . ASP A 1 279 ? -16.365 3.477 7.100 1.00 90.12 279 ASP A O 1
ATOM 2076 N N . ARG A 1 280 ? -15.158 4.796 8.444 1.00 89.25 280 ARG A N 1
ATOM 2077 C CA . ARG A 1 280 ? -14.760 3.775 9.404 1.00 89.25 280 ARG A CA 1
ATOM 2078 C C . ARG A 1 280 ? -15.070 4.262 10.791 1.00 89.25 280 ARG A C 1
ATOM 2080 O O . ARG A 1 280 ? -14.377 5.136 11.303 1.00 89.25 280 ARG A O 1
ATOM 2087 N N . ILE A 1 281 ? -16.048 3.636 11.424 1.00 94.06 281 ILE A N 1
ATOM 2088 C CA . ILE A 1 281 ? -16.502 4.056 12.741 1.00 94.06 281 ILE A CA 1
ATOM 2089 C C . ILE A 1 281 ? -16.234 2.951 13.752 1.00 94.06 281 ILE A C 1
ATOM 2091 O O . ILE A 1 281 ? -16.684 1.815 13.589 1.00 94.06 281 ILE A O 1
ATOM 2095 N N . ARG A 1 282 ? -15.477 3.285 14.798 1.00 94.38 282 ARG A N 1
ATOM 2096 C CA . ARG A 1 282 ? -15.139 2.393 15.907 1.00 94.38 282 ARG A CA 1
ATOM 2097 C C . ARG A 1 282 ? -15.618 2.991 17.225 1.00 94.38 282 ARG A C 1
ATOM 2099 O O . ARG A 1 282 ? -15.059 3.996 17.654 1.00 94.38 282 ARG A O 1
ATOM 2106 N N . GLY A 1 283 ? -16.582 2.338 17.873 1.00 93.31 283 GLY A N 1
ATOM 2107 C CA . GLY A 1 283 ? -17.015 2.697 19.234 1.00 93.31 283 GLY A CA 1
ATOM 2108 C C . GLY A 1 283 ? -15.909 2.441 20.259 1.00 93.31 283 GLY A C 1
ATOM 2109 O O . GLY A 1 283 ? -15.453 3.340 20.950 1.00 93.31 283 GLY A O 1
ATOM 2110 N N . GLN A 1 284 ? -15.321 1.244 20.175 1.00 93.12 284 GLN A N 1
ATOM 2111 C CA . GLN A 1 284 ? -14.369 0.658 21.120 1.00 93.12 284 GLN A CA 1
ATOM 2112 C C . GLN A 1 284 ? -15.034 0.159 22.400 1.00 93.12 284 GLN A C 1
ATOM 2114 O O . GLN A 1 284 ? -15.312 -1.036 22.469 1.00 93.12 284 GLN A O 1
ATOM 2119 N N . GLY A 1 285 ? -15.187 0.969 23.442 1.00 90.06 285 GLY A N 1
ATOM 2120 C CA . GLY A 1 285 ? -15.648 0.467 24.733 1.00 90.06 285 GLY A CA 1
ATOM 2121 C C . GLY A 1 285 ? -16.656 1.388 25.382 1.00 90.06 285 GLY A C 1
ATOM 2122 O O . GLY A 1 285 ? -16.355 2.545 25.612 1.00 90.06 285 GLY A O 1
ATOM 2123 N N . GLY A 1 286 ? -17.780 0.831 25.819 1.00 94.50 286 GLY A N 1
ATOM 2124 C CA . GLY A 1 286 ? -18.841 1.564 26.492 1.00 94.50 286 GLY A CA 1
ATOM 2125 C C . GLY A 1 286 ? -20.182 1.225 25.872 1.00 94.50 286 GLY A C 1
ATOM 2126 O O . GLY A 1 286 ? -20.417 0.055 25.617 1.00 94.50 286 GLY A O 1
ATOM 2127 N N . GLY A 1 287 ? -21.084 2.191 25.753 1.00 96.81 287 GLY A N 1
ATOM 2128 C CA . GLY A 1 287 ? -22.421 1.963 25.201 1.00 96.81 287 GLY A CA 1
ATOM 2129 C C . GLY A 1 287 ? -22.709 3.039 24.177 1.00 96.81 287 GLY A C 1
ATOM 2130 O O . GLY A 1 287 ? -23.179 4.124 24.540 1.00 96.81 287 GLY A O 1
ATOM 2131 N N . ASP A 1 288 ? -22.373 2.735 22.933 1.00 98.31 288 ASP A N 1
ATOM 2132 C CA . ASP A 1 288 ? -22.177 3.716 21.882 1.00 98.31 288 ASP A CA 1
ATOM 2133 C C . ASP A 1 288 ? -23.393 3.829 20.977 1.00 98.31 288 ASP A C 1
ATOM 2135 O O . ASP A 1 288 ? -24.129 2.875 20.713 1.00 98.31 288 ASP A O 1
ATOM 2139 N N . ARG A 1 289 ? -23.607 5.031 20.451 1.00 98.06 289 ARG A N 1
ATOM 2140 C CA . ARG A 1 289 ? -24.608 5.274 19.419 1.00 98.06 289 ARG A CA 1
ATOM 2141 C C . ARG A 1 289 ? -23.914 5.729 18.149 1.00 98.06 289 ARG A C 1
ATOM 2143 O O . ARG A 1 289 ? -23.432 6.855 18.077 1.00 98.06 289 ARG A O 1
ATOM 2150 N N . ILE A 1 290 ? -23.916 4.858 17.150 1.00 98.25 290 ILE A N 1
ATOM 2151 C CA . ILE A 1 290 ? -23.207 5.041 15.888 1.00 98.25 290 ILE A CA 1
ATOM 2152 C C . ILE A 1 290 ? -24.211 5.266 14.756 1.00 98.25 290 ILE A C 1
ATOM 2154 O O . ILE A 1 290 ? -25.176 4.515 14.617 1.00 98.25 290 ILE A O 1
ATOM 2158 N N . SER A 1 291 ? -23.991 6.299 13.948 1.00 97.38 291 SER A N 1
ATOM 2159 C CA . SER A 1 291 ? -24.747 6.600 12.733 1.00 97.38 291 SER A CA 1
ATOM 2160 C C . SER A 1 291 ? -23.785 6.641 11.547 1.00 97.38 291 SER A C 1
ATOM 2162 O O . SER A 1 291 ? -22.978 7.557 11.443 1.00 97.38 291 SER A O 1
ATOM 2164 N N . ALA A 1 292 ? -23.891 5.660 10.658 1.00 94.19 292 ALA A N 1
ATOM 2165 C CA . ALA A 1 292 ? -23.245 5.650 9.345 1.00 94.19 292 ALA A CA 1
ATOM 2166 C C . ALA A 1 292 ? -24.359 5.720 8.295 1.00 94.19 292 ALA A C 1
ATOM 2168 O O . ALA A 1 292 ? -24.677 4.749 7.626 1.00 94.19 292 ALA A O 1
ATOM 2169 N N . ARG A 1 293 ? -25.110 6.822 8.328 1.00 88.56 293 ARG A N 1
ATOM 2170 C CA . ARG A 1 293 ? -26.239 7.046 7.425 1.00 88.56 293 ARG A CA 1
ATOM 2171 C C . ARG A 1 293 ? -25.815 8.030 6.363 1.00 88.56 293 ARG A C 1
ATOM 2173 O O . ARG A 1 293 ? -24.994 8.898 6.643 1.00 88.56 293 ARG A O 1
ATOM 2180 N N . ASP A 1 294 ? -26.451 7.930 5.202 1.00 80.06 294 ASP A N 1
ATOM 2181 C CA . ASP A 1 294 ? -26.305 8.901 4.115 1.00 80.06 294 ASP A CA 1
ATOM 2182 C C . ASP A 1 294 ? -24.887 8.913 3.491 1.00 80.06 294 ASP A C 1
ATOM 2184 O O . ASP A 1 294 ? -24.557 9.784 2.682 1.00 80.06 294 ASP A O 1
ATOM 2188 N N . GLY A 1 295 ? -24.074 7.903 3.826 1.00 79.88 295 GLY A N 1
ATOM 2189 C CA . GLY A 1 295 ? -22.728 7.664 3.321 1.00 79.88 295 GLY A CA 1
ATOM 2190 C C . GLY A 1 295 ? -22.697 6.833 2.040 1.00 79.88 295 GLY A C 1
ATOM 2191 O O . GLY A 1 295 ? -23.676 6.704 1.307 1.00 79.88 295 GLY A O 1
ATOM 2192 N N . LEU A 1 296 ? -21.544 6.263 1.722 1.00 84.44 296 LEU A N 1
ATOM 2193 C CA . LEU A 1 296 ? -21.325 5.239 0.706 1.00 84.44 296 LEU A CA 1
ATOM 2194 C C . LEU A 1 296 ? -21.222 3.894 1.429 1.00 84.44 296 LEU A C 1
ATOM 2196 O O . LEU A 1 296 ? -22.100 3.581 2.209 1.00 84.44 296 LEU A O 1
ATOM 2200 N N . ARG A 1 297 ? -20.253 3.028 1.118 1.00 86.62 297 ARG A N 1
ATOM 2201 C CA . ARG A 1 297 ? -20.066 1.796 1.905 1.00 86.62 297 ARG A CA 1
ATOM 2202 C C . ARG A 1 297 ? -19.221 2.091 3.131 1.00 86.62 297 ARG A C 1
ATOM 2204 O O . ARG A 1 297 ? -18.008 2.269 2.969 1.00 86.62 297 ARG A O 1
ATOM 2211 N N . ASP A 1 298 ? -19.837 2.000 4.298 1.00 87.25 298 ASP A N 1
ATOM 2212 C CA . ASP A 1 298 ? -19.189 2.255 5.575 1.00 87.25 298 ASP A CA 1
ATOM 2213 C C . ASP A 1 298 ? -18.808 0.960 6.296 1.00 87.25 298 ASP A C 1
ATOM 2215 O O . ASP A 1 298 ? -19.341 -0.131 6.059 1.00 87.25 298 ASP A O 1
ATOM 2219 N N . HIS A 1 299 ? -17.836 1.074 7.194 1.00 91.19 299 HIS A N 1
ATOM 2220 C CA . HIS A 1 299 ? -17.384 -0.001 8.064 1.00 91.19 299 HIS A CA 1
ATOM 2221 C C . HIS A 1 299 ? -17.593 0.393 9.523 1.00 91.19 299 HIS A C 1
ATOM 2223 O O . HIS A 1 299 ? -16.832 1.187 10.077 1.00 91.19 299 HIS A O 1
ATOM 2229 N N . VAL A 1 300 ? -18.583 -0.222 10.164 1.00 94.75 300 VAL A N 1
ATOM 2230 C CA . VAL A 1 300 ? -18.945 0.046 11.557 1.00 94.75 300 VAL A CA 1
ATOM 2231 C C . VAL A 1 300 ? -18.538 -1.116 12.452 1.00 94.75 300 VAL A C 1
ATOM 2233 O O . VAL A 1 300 ? -18.810 -2.287 12.174 1.00 94.75 300 VAL A O 1
ATOM 2236 N N . ASP A 1 301 ? -17.876 -0.783 13.550 1.00 95.31 301 ASP A N 1
ATOM 2237 C CA . ASP A 1 301 ? -17.350 -1.737 14.509 1.00 95.31 301 ASP A CA 1
ATOM 2238 C C . ASP A 1 301 ? -17.551 -1.226 15.939 1.00 95.31 301 ASP A C 1
ATOM 2240 O O . ASP A 1 301 ? -16.757 -0.417 16.424 1.00 95.31 301 ASP A O 1
ATOM 2244 N N . CYS A 1 302 ? -18.613 -1.666 16.618 1.00 94.31 302 CYS A N 1
ATOM 2245 C CA . CYS A 1 302 ? -18.962 -1.065 17.908 1.00 94.31 302 CYS A CA 1
ATOM 2246 C C . CYS A 1 302 ? -17.960 -1.415 19.023 1.00 94.31 302 CYS A C 1
ATOM 2248 O O . CYS A 1 302 ? -17.581 -0.545 19.796 1.00 94.31 302 CYS A 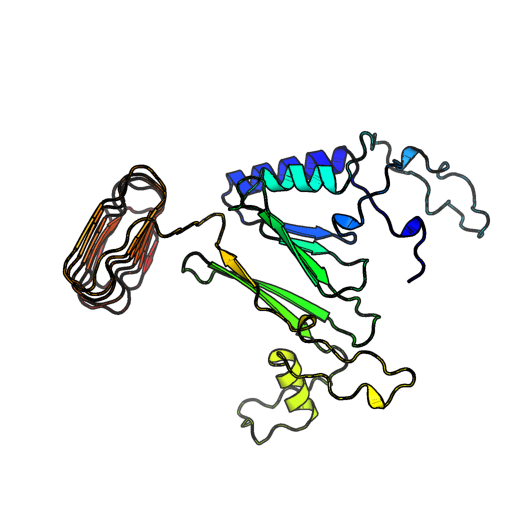O 1
ATOM 2250 N N . GLY A 1 303 ? -17.348 -2.601 18.986 1.00 91.94 303 GLY A N 1
ATOM 2251 C CA . GLY A 1 303 ? -16.158 -2.904 19.781 1.00 91.94 303 GLY A CA 1
ATOM 2252 C C . GLY A 1 303 ? -16.386 -3.977 20.840 1.00 91.94 303 GLY A C 1
ATOM 2253 O O . GLY A 1 303 ? -16.818 -5.076 20.512 1.00 91.94 303 GLY A O 1
ATOM 2254 N N . VAL A 1 304 ? -15.942 -3.721 22.070 1.00 88.00 304 VAL A N 1
ATOM 2255 C CA . VAL A 1 304 ? -16.085 -4.607 23.245 1.00 88.00 304 VAL A CA 1
ATOM 2256 C C . VAL A 1 304 ? -17.060 -4.036 24.282 1.00 88.00 304 VAL A C 1
ATOM 2258 O O . VAL A 1 304 ? -17.175 -4.580 25.382 1.00 88.00 304 VAL A O 1
ATOM 2261 N N . GLY A 1 305 ? -17.702 -2.913 23.949 1.00 82.00 305 GLY A N 1
ATOM 2262 C CA . GLY A 1 305 ? -18.769 -2.292 24.718 1.00 82.00 305 GLY A CA 1
ATOM 2263 C C . GLY A 1 305 ? -19.996 -3.187 24.874 1.00 82.00 305 GLY A C 1
ATOM 2264 O O . GLY A 1 305 ? -20.021 -4.327 24.424 1.00 82.00 305 GLY A O 1
ATOM 2265 N N . ARG A 1 306 ? -20.996 -2.687 25.597 1.00 87.94 306 ARG A N 1
ATOM 2266 C CA . ARG A 1 306 ? -22.323 -3.297 25.665 1.00 87.94 306 ARG A CA 1
ATOM 2267 C C . ARG A 1 306 ? -23.367 -2.216 25.479 1.00 87.94 306 ARG A C 1
ATOM 2269 O O . ARG A 1 306 ? -23.294 -1.163 26.112 1.00 87.94 306 ARG A O 1
ATOM 2276 N N . SER A 1 307 ? -24.464 -2.594 24.831 1.00 94.50 307 SER A N 1
ATOM 2277 C CA . SER A 1 307 ? -25.612 -1.721 24.537 1.00 94.50 307 SER A CA 1
ATOM 2278 C C . SER A 1 307 ? -25.344 -0.761 23.382 1.00 94.50 307 SER A C 1
ATOM 2280 O O . SER A 1 307 ? -25.905 0.336 23.351 1.00 94.50 307 SER A O 1
ATOM 2282 N N . ASP A 1 308 ? -24.518 -1.189 22.433 1.00 96.50 308 ASP A N 1
ATOM 2283 C CA . ASP A 1 308 ? -24.216 -0.418 21.247 1.00 96.50 308 ASP A CA 1
ATOM 2284 C C . ASP A 1 308 ? -25.397 -0.444 20.274 1.00 96.50 308 ASP A C 1
ATOM 2286 O O . ASP A 1 308 ? -26.048 -1.472 20.038 1.00 96.50 308 ASP A O 1
ATOM 2290 N N . LEU A 1 309 ? -25.668 0.719 19.689 1.00 97.62 309 LEU A N 1
ATOM 2291 C CA . LEU A 1 309 ? -26.674 0.921 18.659 1.00 97.62 309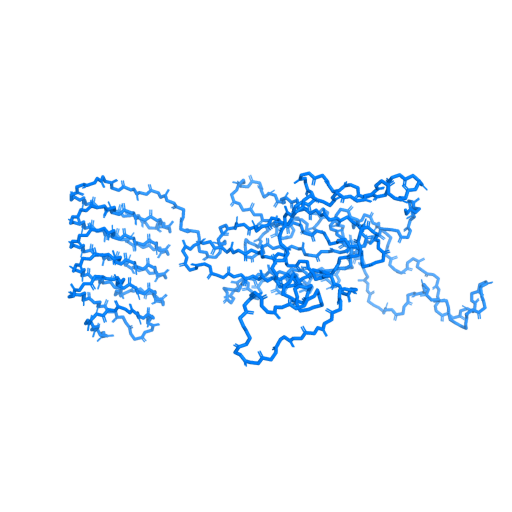 LEU A CA 1
ATOM 2292 C C . LEU A 1 309 ? -26.013 1.494 17.408 1.00 97.62 309 LEU A C 1
ATOM 2294 O O . LEU A 1 309 ? -25.689 2.680 17.373 1.00 97.62 309 LEU A O 1
ATOM 2298 N N . ALA A 1 310 ? -25.912 0.682 16.359 1.00 97.69 310 ALA A N 1
ATOM 2299 C CA . ALA A 1 310 ? -25.517 1.123 15.028 1.00 97.69 310 ALA A CA 1
ATOM 2300 C C . ALA A 1 310 ? -26.754 1.376 14.155 1.00 97.69 310 ALA A C 1
ATOM 2302 O O . ALA A 1 310 ? -27.636 0.523 14.046 1.00 97.69 310 ALA A O 1
ATOM 2303 N N . ILE A 1 311 ? -26.825 2.547 13.528 1.00 97.69 311 ILE A N 1
ATOM 2304 C CA . ILE A 1 311 ? -27.823 2.904 12.518 1.00 97.69 311 ILE A CA 1
ATOM 2305 C C . ILE A 1 311 ? -27.077 3.077 11.197 1.00 97.69 311 ILE A C 1
ATOM 2307 O O . ILE A 1 311 ? -26.214 3.948 11.111 1.00 97.69 311 ILE A O 1
ATOM 2311 N N . VAL A 1 312 ? -27.387 2.238 10.212 1.00 97.31 312 VAL A N 1
ATOM 2312 C CA . VAL A 1 312 ? -26.583 2.070 8.989 1.00 97.31 312 VAL A CA 1
ATOM 2313 C C . VAL A 1 312 ? -27.460 1.882 7.754 1.00 97.31 312 VAL A C 1
ATOM 2315 O O . VAL A 1 312 ? -28.644 1.557 7.884 1.00 97.31 312 VAL A O 1
ATOM 2318 N N . ASP A 1 313 ? -26.870 2.005 6.574 1.00 94.19 313 ASP A N 1
ATOM 2319 C CA . ASP A 1 313 ? -27.492 1.675 5.297 1.00 94.19 313 ASP A CA 1
ATOM 2320 C C . ASP A 1 313 ? -27.262 0.193 4.933 1.00 94.19 313 ASP A C 1
ATOM 2322 O O . ASP A 1 313 ? -26.350 -0.484 5.415 1.00 94.19 313 ASP A O 1
ATOM 2326 N N . ARG A 1 314 ? -28.063 -0.351 4.004 1.00 93.88 314 ARG A N 1
ATOM 2327 C CA . ARG A 1 314 ? -27.939 -1.760 3.544 1.00 93.88 314 ARG A CA 1
ATOM 2328 C C . ARG A 1 314 ? -26.572 -2.139 2.966 1.00 93.88 314 ARG A C 1
ATOM 2330 O O . ARG A 1 314 ? -26.251 -3.322 2.882 1.00 93.88 314 ARG A O 1
ATOM 2337 N N . LYS A 1 315 ? -25.819 -1.158 2.477 1.00 92.00 315 LYS A N 1
ATOM 2338 C CA . LYS A 1 315 ? -24.522 -1.347 1.811 1.00 92.00 315 LYS A CA 1
ATOM 2339 C C . LYS A 1 315 ? -23.358 -1.457 2.805 1.00 92.00 315 LYS A C 1
ATOM 2341 O O . LYS A 1 315 ? -22.264 -1.848 2.389 1.00 92.00 315 LYS A O 1
ATOM 2346 N N . ASP A 1 316 ? -23.601 -1.170 4.080 1.00 91.62 316 ASP A N 1
ATOM 2347 C CA . ASP A 1 316 ? -22.560 -1.062 5.093 1.00 91.62 316 ASP A CA 1
ATOM 2348 C C . ASP A 1 316 ? -22.186 -2.405 5.699 1.00 91.62 316 ASP A C 1
ATOM 2350 O O . ASP A 1 316 ? -22.951 -3.372 5.737 1.00 91.62 316 ASP A O 1
ATOM 2354 N N . ARG A 1 317 ? -20.958 -2.462 6.208 1.00 92.75 317 ARG A N 1
ATOM 2355 C CA . ARG A 1 317 ? -20.426 -3.620 6.916 1.00 92.75 317 ARG A CA 1
ATOM 2356 C C . ARG A 1 317 ? -20.384 -3.318 8.400 1.00 92.75 317 ARG A C 1
ATOM 2358 O O . ARG A 1 317 ? -19.537 -2.555 8.852 1.00 92.75 317 ARG A O 1
ATOM 2365 N N . VAL A 1 318 ? -21.248 -3.987 9.155 1.00 94.88 318 VAL A N 1
ATOM 2366 C CA . VAL A 1 318 ? -21.349 -3.823 10.608 1.00 94.88 318 VAL A CA 1
ATOM 2367 C C . VAL A 1 318 ? -20.887 -5.081 11.323 1.00 94.88 318 VAL A C 1
ATOM 2369 O O . VAL A 1 318 ? -21.198 -6.196 10.904 1.00 94.88 318 VAL A O 1
ATOM 2372 N N . ARG A 1 319 ? -20.150 -4.916 12.420 1.00 94.31 319 ARG A N 1
ATOM 2373 C CA . ARG A 1 319 ? -19.764 -6.022 13.302 1.00 94.31 319 ARG A CA 1
ATOM 2374 C C . ARG A 1 319 ? -19.700 -5.586 14.759 1.00 94.31 319 ARG A C 1
ATOM 2376 O O . ARG A 1 319 ? -19.486 -4.415 15.047 1.00 94.31 319 ARG A O 1
ATOM 2383 N N . ARG A 1 320 ? -19.802 -6.571 15.657 1.00 94.19 320 ARG A N 1
ATOM 2384 C CA . ARG A 1 320 ? -19.642 -6.399 17.112 1.00 94.19 320 ARG A CA 1
ATOM 2385 C C . ARG A 1 320 ? -20.535 -5.306 17.710 1.00 94.19 320 ARG A C 1
ATOM 2387 O O . ARG A 1 320 ? -20.101 -4.612 18.610 1.00 94.19 320 ARG A O 1
ATOM 2394 N N . CYS A 1 321 ? -21.746 -5.154 17.182 1.00 95.50 321 CYS A N 1
ATOM 2395 C CA . CYS A 1 321 ? -22.762 -4.239 17.693 1.00 95.50 321 CYS A CA 1
ATOM 2396 C C . CYS A 1 321 ? -23.928 -5.067 18.228 1.00 95.50 321 CYS A C 1
ATOM 2398 O O . CYS A 1 321 ? -24.395 -5.960 17.517 1.00 95.50 321 CYS A O 1
ATOM 2400 N N . GLU A 1 322 ? -24.416 -4.784 19.437 1.00 96.44 322 GLU A N 1
ATOM 2401 C CA . GLU A 1 322 ? -25.556 -5.526 19.991 1.00 96.44 322 GLU A CA 1
ATOM 2402 C C . GLU A 1 322 ? -26.851 -5.230 19.242 1.00 96.44 322 GLU A C 1
ATOM 2404 O O . GLU A 1 322 ? -27.656 -6.131 19.014 1.00 96.44 322 GLU A O 1
ATOM 2409 N N . THR A 1 323 ? -27.063 -3.968 18.862 1.00 97.38 323 THR A N 1
ATOM 2410 C CA . THR A 1 323 ? -28.239 -3.553 18.097 1.00 97.38 323 THR A CA 1
ATOM 2411 C C . THR A 1 323 ? -27.818 -2.893 16.794 1.00 97.38 323 THR A C 1
ATOM 2413 O O . THR A 1 323 ? -27.100 -1.896 16.791 1.00 97.38 323 THR A O 1
ATOM 2416 N N . VAL A 1 324 ? -28.332 -3.404 15.675 1.00 97.38 324 VAL A N 1
ATOM 2417 C CA . VAL A 1 324 ? -28.141 -2.814 14.345 1.00 97.38 324 VAL A CA 1
ATOM 2418 C C . VAL A 1 324 ? -29.502 -2.478 13.752 1.00 97.38 324 VAL A C 1
ATOM 2420 O O . VAL A 1 324 ? -30.392 -3.326 13.691 1.00 97.38 324 VAL A O 1
ATOM 2423 N N . ARG A 1 325 ? -29.679 -1.229 13.323 1.00 97.19 325 ARG A N 1
ATOM 2424 C CA . ARG A 1 325 ? -30.866 -0.750 12.614 1.00 97.19 325 ARG A CA 1
ATOM 2425 C C . ARG A 1 325 ? -30.469 -0.349 11.206 1.00 97.19 325 ARG A C 1
ATOM 2427 O O . ARG A 1 325 ? -29.841 0.687 11.017 1.00 97.19 325 ARG A O 1
ATOM 2434 N N . VAL A 1 326 ? -30.869 -1.167 10.244 1.00 94.44 326 VAL A N 1
ATOM 2435 C CA . VAL A 1 326 ? -30.667 -0.880 8.826 1.00 94.44 326 VAL A CA 1
ATOM 2436 C C . VAL A 1 326 ? -31.813 0.004 8.340 1.00 94.44 326 VAL A C 1
ATOM 2438 O O . VAL A 1 326 ? -32.976 -0.334 8.585 1.00 94.44 326 VAL A O 1
ATOM 2441 N N . LYS A 1 327 ? -31.497 1.130 7.701 1.00 83.25 327 LYS A N 1
ATOM 2442 C CA . LYS A 1 327 ? -32.474 1.981 7.014 1.00 83.25 327 LYS A CA 1
ATOM 2443 C C . LYS A 1 327 ? -32.403 1.824 5.498 1.00 83.25 327 LYS A C 1
ATOM 2445 O O . LYS A 1 327 ? -31.361 1.367 4.977 1.00 83.25 327 LYS A O 1
#

Sequence (327 aa):
GIPGPSAEGNIDDPQFRWLEGQLKAATAAGERVILFSHHAIQSLTSPVPDEAAPPCTVPDAHGHDVNPGCDIDPRSSSPVHLGADLTTLLHKYPNVIAWIAGHSHVNDIQPYVADDKSSGFWMIRTAAEADWPQQARLIQLFDNRDGTLSIFGTVIDHASPVAAAPAGTTAAGFDRAQLASVGRTLAYNDNQVGARQCDPACGEGLAKDRNVELLLRDPLRPCTTKVAGTAGPDRLRGSDASERLLGRPGADRIDGRSGRDCVIGGRGRDRLEGGPGHDRIRGQGGGDRISARDGLRDHVDCGVGRSDLAIVDRKDRVRRCETVRVK

Foldseek 3Di:
DDPDPVLAAWFFPVRVVVVLVVLVVCLVVLHADEAEDADDLVRHPDQDDLCVADAQCDQDPVRRRGDPSHDPDPDHRPRIGGSVNVLVSVLVRQSHAEYEYESVQDAAKDWSADPVNPGGYIYGYHHDCPAPPRWDWDWDWDDPVQQKIWTFTQTAPPVQADDDDPPPDDPVRDDRSNVSNVCRVVDFDDQPPDQVVDVVRGDRDDPRNGGDRDIGRNSSRPQPADEEADLEEEEEEADLEAYEYYDAHYAYEYHQAHYAYEAENHEEEYEEENYAEEYEHELAEEAYEYEDPNYAAYEEEPHPYPNHEYEHEPNYHYDDGPHYHYD

Secondary structure (DSSP, 8-state):
---SGGG---B-HHHHHHHHHHHHHHHHHT--EEEEESS-GGG------GGGSPPTTS--TT--SS-TTS----S--PSPB-HHHHHHHHHT-TTEEEEEE-SS---EEEEEE-TTSS-EEEEEEPPPTTSSSP-EEEEEEEE-SSSEEEEEEEEE-SSS---PPPTT--GGG--HHHHHHHHHHH------TTGGGSSS------GGGS---EEEE-TTS---EEEE--SS--EEE--SS--EEEEEES--EEE--SSS-EEEEEESS-EEE--SSS-EEEEEES--EEEE-SSSS-EEEEES-SS-EEEE-TT-EEES-SEEEE-